Protein AF-A0A7S3K368-F1 (afdb_monomer_lite)

Sequence (301 aa):
MMDGERRLLRCVIVEQHHDVLPWLHLGMRRKVIATKGLSVVHFDAHPDLGALKNADVCFRPRELVQFLDESEYGISEWLLPLVYCGHVSRIVWVKPDFAKQIQNMTRIIRVGKCEERLAVDCDLDYFKDDGAYSAELEKAREFCLDVNTVVPTNLSTPYILDICLDYFACLNPFNGSDTCTIPLPIGGALLSQDSVDLTPLSTFLSKIKKENKQPQFITIARSATDGYTPNNLVDTIQTQVLTLLNDTFGKALCIHKDLGEDTRGPNDEDEIYFFSPSVNEQPRSTGSSLSLLRRKRKCES

Secondary structure (DSSP, 8-state):
------PPEEEEEESSGGGHHHHHHHHHHTTSS-SSSEEEEEE-SS---PPPS-GGGTT-HHHHHHHHHH-TTGGGSSHHHHHHTTSEEEEEEE--TT--SS-SEEEEEEEEEETTEEEES---HHHHHTT-B-S--EEEEEEEEEEESS--TTPPSSEEEEEEGGGGTS--TTSSSS---SPPPTT---S--SS---HHHHHHHHHHHHTT---SEEEEE--TTTTSS-TTTHHHHHHHHHHHHHHHHGGGEEEEEE-SSS-SS--HHHHHHHH-TT--SPPP-----------PPPP--

Foldseek 3Di:
DDPPLQAFAEEEEEAFQLLCLLVVVLCCVVVLAPQAAAEEAALAQAQLCAKFLALVCLVVSVSLSVSLVVDPSSSSHRPLSSQLSRRHAEYAYQHAPQRVLDDFDKDKKKWADDPRMIAICDPRPSRVVSVRHDPDGDSIGIHIYGYHNAGDPPDDDAYEYEYELLSFFVDDPVPDDDDDPDPQPQQDGDPDDPDTDCPRVLVVLVVCLVVVPDYSHYYYHQNPVSRSHPPVCSVVSVVVSVVSVCVRQNPSYDYHYQHPPDDSHDDPVNSCVSNDSDDPDDDDDDPDDDDDDDDDDDDDD

Radius of gyration: 20.47 Å; chains: 1; bounding box: 48×74×57 Å

Structure (mmCIF, N/CA/C/O backbone):
data_AF-A0A7S3K368-F1
#
_entry.id   AF-A0A7S3K368-F1
#
loop_
_atom_site.group_PDB
_atom_site.id
_atom_site.type_symbol
_atom_site.label_atom_id
_atom_site.label_alt_id
_atom_site.label_comp_id
_atom_site.label_asym_id
_atom_site.label_entity_id
_atom_site.label_seq_id
_atom_site.pdbx_PDB_ins_code
_atom_site.Cartn_x
_atom_site.Cartn_y
_atom_site.Cartn_z
_atom_site.occupancy
_atom_site.B_iso_or_equiv
_atom_site.auth_seq_id
_atom_site.auth_comp_id
_atom_site.auth_asym_id
_atom_site.auth_atom_id
_atom_site.pdbx_PDB_model_num
ATOM 1 N N . MET A 1 1 ? -22.836 -21.642 25.606 1.00 33.28 1 MET A N 1
ATOM 2 C CA . MET A 1 1 ? -22.440 -20.994 24.340 1.00 33.28 1 MET A CA 1
ATOM 3 C C . MET A 1 1 ? -21.088 -20.367 24.599 1.00 33.28 1 MET A C 1
ATOM 5 O O . MET A 1 1 ? -21.017 -19.522 25.478 1.00 33.28 1 MET A O 1
ATOM 9 N N . MET A 1 2 ? -20.021 -20.896 23.997 1.00 35.44 2 MET A N 1
ATOM 10 C CA . MET A 1 2 ? -18.683 -20.335 24.190 1.00 35.44 2 MET A CA 1
ATOM 11 C C . MET A 1 2 ? -18.637 -18.977 23.498 1.00 35.44 2 MET A C 1
ATOM 13 O O . MET A 1 2 ? -18.984 -18.881 22.322 1.00 35.44 2 MET A O 1
ATOM 17 N N . ASP A 1 3 ? -18.274 -17.954 24.260 1.00 38.88 3 ASP A N 1
ATOM 18 C CA . ASP A 1 3 ? -17.923 -16.636 23.754 1.00 38.88 3 ASP A CA 1
ATOM 19 C C . ASP A 1 3 ? -16.805 -16.836 22.720 1.00 38.88 3 ASP A C 1
ATOM 21 O O . ASP A 1 3 ? -15.741 -17.369 23.041 1.00 38.88 3 ASP A O 1
ATOM 25 N N . GLY A 1 4 ? -17.107 -16.583 21.446 1.00 42.34 4 GLY A N 1
ATOM 26 C CA . GLY A 1 4 ? -16.172 -16.820 20.355 1.00 42.34 4 GLY A CA 1
ATOM 27 C C . GLY A 1 4 ? -14.994 -15.874 20.518 1.00 42.34 4 GLY A C 1
ATOM 28 O O . GLY A 1 4 ? -15.171 -14.667 20.380 1.00 42.34 4 GLY A O 1
ATOM 29 N N . GLU A 1 5 ? -13.822 -16.424 20.835 1.00 50.03 5 GLU A N 1
ATOM 30 C CA . GLU A 1 5 ? -12.569 -15.691 21.018 1.00 50.03 5 GLU A CA 1
ATOM 31 C C . GLU A 1 5 ? -12.407 -14.657 19.893 1.00 50.03 5 GLU A C 1
ATOM 33 O O . GLU A 1 5 ? -12.229 -14.992 18.716 1.00 50.03 5 GLU A O 1
ATOM 38 N N . ARG A 1 6 ? -12.578 -13.376 20.233 1.00 57.97 6 ARG A N 1
ATOM 39 C CA . ARG A 1 6 ? -12.572 -12.293 19.252 1.00 57.97 6 ARG A CA 1
ATOM 40 C C . ARG A 1 6 ? -11.150 -12.191 18.707 1.00 57.97 6 ARG A C 1
ATOM 42 O O . ARG A 1 6 ? -10.241 -11.773 19.417 1.00 57.97 6 ARG A O 1
ATOM 49 N N . ARG A 1 7 ? -10.948 -12.621 17.460 1.00 71.69 7 ARG A N 1
ATOM 50 C CA . ARG A 1 7 ? -9.634 -12.622 16.805 1.00 71.69 7 ARG A CA 1
ATOM 51 C C . ARG A 1 7 ? -9.037 -11.214 16.836 1.00 71.69 7 ARG A C 1
ATOM 53 O O . ARG A 1 7 ? -9.648 -10.280 16.323 1.00 71.69 7 ARG A O 1
ATOM 60 N N . LEU A 1 8 ? -7.847 -11.087 17.423 1.00 85.38 8 LEU A N 1
ATOM 61 C CA . LEU A 1 8 ? -7.101 -9.829 17.467 1.00 85.38 8 LEU A CA 1
ATOM 62 C C . LEU A 1 8 ? -6.833 -9.319 16.043 1.00 85.38 8 LEU A C 1
ATOM 64 O O . LEU A 1 8 ? -6.338 -10.071 15.193 1.00 85.38 8 LEU A O 1
ATOM 68 N N . LEU A 1 9 ? -7.142 -8.046 15.805 1.00 91.00 9 LEU A N 1
ATOM 69 C CA . LEU A 1 9 ? -6.737 -7.289 14.630 1.00 91.00 9 LEU A CA 1
ATOM 70 C C . LEU A 1 9 ? -5.340 -6.727 14.874 1.00 91.00 9 LEU A C 1
ATOM 72 O O . LEU A 1 9 ? -5.089 -6.049 15.864 1.00 91.00 9 LEU A O 1
ATOM 76 N N . ARG A 1 10 ? -4.432 -7.026 13.958 1.00 93.75 10 ARG A N 1
ATOM 77 C CA . ARG A 1 10 ? -3.016 -6.693 14.072 1.00 93.75 10 ARG A CA 1
ATOM 78 C C . ARG A 1 10 ? -2.709 -5.423 13.304 1.00 93.75 10 ARG A C 1
ATOM 80 O O . ARG A 1 10 ? -3.133 -5.303 12.158 1.00 93.75 10 ARG A O 1
ATOM 87 N N . CYS A 1 11 ? -1.991 -4.517 13.950 1.00 95.44 11 CYS A N 1
ATOM 88 C CA . CYS A 1 11 ? -1.485 -3.279 13.385 1.00 95.44 11 CYS A CA 1
ATOM 89 C C . CYS A 1 11 ? 0.026 -3.244 13.587 1.00 95.44 11 CYS A C 1
ATOM 91 O O . CYS A 1 11 ? 0.483 -3.326 14.728 1.00 95.44 11 CYS A O 1
ATOM 93 N N . VAL A 1 12 ? 0.785 -3.119 12.505 1.00 95.69 12 VAL A N 1
ATOM 94 C CA . VAL A 1 12 ? 2.226 -2.866 12.580 1.00 95.69 12 VAL A CA 1
ATOM 95 C C . VAL A 1 12 ? 2.517 -1.445 12.127 1.00 95.69 12 VAL A C 1
ATOM 97 O O . VAL A 1 12 ? 1.929 -0.977 11.155 1.00 95.69 12 VAL A O 1
ATOM 100 N N . ILE A 1 13 ? 3.386 -0.766 12.861 1.00 96.62 13 ILE A N 1
ATOM 101 C CA . ILE A 1 13 ? 3.916 0.545 12.514 1.00 96.62 13 ILE A CA 1
ATOM 102 C C . ILE A 1 13 ? 5.378 0.344 12.151 1.00 96.62 13 ILE A C 1
ATOM 104 O O . ILE A 1 13 ? 6.130 -0.169 12.980 1.00 96.62 13 ILE A O 1
ATOM 108 N N . VAL A 1 14 ? 5.746 0.751 10.947 1.00 96.06 14 VAL A N 1
ATOM 109 C CA . VAL A 1 14 ? 7.107 0.688 10.423 1.00 96.06 14 VAL A CA 1
ATOM 110 C C . VAL A 1 14 ? 7.598 2.077 10.045 1.00 96.06 14 VAL A C 1
ATOM 112 O O . VAL A 1 14 ? 6.804 3.016 9.941 1.00 96.06 14 VAL A O 1
ATOM 115 N N . GLU A 1 15 ? 8.907 2.213 9.867 1.00 94.56 15 GLU A N 1
ATOM 116 C CA . GLU A 1 15 ? 9.488 3.471 9.416 1.00 94.56 15 GLU A CA 1
ATOM 117 C C . GLU A 1 15 ? 9.363 3.622 7.894 1.00 94.56 15 GLU A C 1
ATOM 119 O O . GLU A 1 15 ? 8.550 4.428 7.442 1.00 94.56 15 GLU A O 1
ATOM 124 N N . GLN A 1 16 ? 10.088 2.805 7.123 1.00 93.44 16 GLN A N 1
ATOM 125 C CA . GLN A 1 16 ? 10.044 2.813 5.658 1.00 93.44 16 GLN A CA 1
ATOM 126 C C . GLN A 1 16 ? 8.872 1.965 5.156 1.00 93.44 16 GLN A C 1
ATOM 128 O O . GLN A 1 16 ? 8.536 0.942 5.755 1.00 93.44 16 GLN A O 1
ATOM 133 N N . HIS A 1 17 ? 8.256 2.331 4.032 1.00 96.19 17 HIS A N 1
ATOM 134 C CA . HIS A 1 17 ? 7.037 1.642 3.593 1.00 96.19 17 HIS A CA 1
ATOM 135 C C . HIS A 1 17 ? 7.249 0.158 3.284 1.00 96.19 17 HIS A C 1
ATOM 137 O O . HIS A 1 17 ? 6.458 -0.687 3.701 1.00 96.19 17 HIS A O 1
ATOM 143 N N . HIS A 1 18 ? 8.357 -0.212 2.638 1.00 96.25 18 HIS A N 1
ATOM 144 C CA . HIS A 1 18 ? 8.614 -1.614 2.294 1.00 96.25 18 HIS A CA 1
ATOM 145 C C . HIS A 1 18 ? 8.870 -2.520 3.512 1.00 96.25 18 HIS A C 1
ATOM 147 O O . HIS A 1 18 ? 8.710 -3.741 3.396 1.00 96.25 18 HIS A O 1
ATOM 153 N N . ASP A 1 19 ? 9.170 -1.960 4.692 1.00 95.38 19 ASP A N 1
ATOM 154 C CA . ASP A 1 19 ? 9.363 -2.710 5.944 1.00 95.38 19 ASP A CA 1
ATOM 155 C C . ASP A 1 19 ? 8.072 -3.403 6.426 1.00 95.38 19 ASP A C 1
ATOM 157 O O . ASP A 1 19 ? 8.103 -4.257 7.316 1.00 95.38 19 ASP A O 1
ATOM 161 N N . VAL A 1 20 ? 6.917 -3.132 5.805 1.00 96.31 20 VAL A N 1
ATOM 162 C CA . VAL A 1 20 ? 5.686 -3.903 6.041 1.00 96.31 20 VAL A CA 1
ATOM 163 C C . VAL A 1 20 ? 5.778 -5.344 5.518 1.00 96.31 20 VAL A C 1
ATOM 165 O O . VAL A 1 20 ? 5.089 -6.236 6.027 1.00 96.31 20 VAL A O 1
ATOM 168 N N . LEU A 1 21 ? 6.617 -5.617 4.509 1.00 96.62 21 LEU A N 1
ATOM 169 C CA . LEU A 1 21 ? 6.681 -6.915 3.822 1.00 96.62 21 LEU A CA 1
ATOM 170 C C . LEU A 1 21 ? 7.004 -8.100 4.754 1.00 96.62 21 LEU A C 1
ATOM 172 O O . LEU A 1 21 ? 6.275 -9.100 4.695 1.00 96.62 21 LEU A O 1
ATOM 176 N N . PRO A 1 22 ? 8.028 -8.042 5.637 1.00 95.06 22 PRO A N 1
ATOM 177 C CA . PRO A 1 22 ? 8.279 -9.090 6.626 1.00 95.06 22 PRO A CA 1
ATOM 178 C C . PRO A 1 22 ? 7.041 -9.453 7.454 1.00 95.06 22 PRO A C 1
ATOM 180 O O . PRO A 1 22 ? 6.749 -10.641 7.645 1.00 95.06 22 PRO A O 1
ATOM 183 N N . TRP A 1 23 ? 6.278 -8.446 7.883 1.00 95.38 23 TRP A N 1
ATOM 184 C CA . TRP A 1 23 ? 5.077 -8.592 8.704 1.00 95.38 23 TRP A CA 1
ATOM 185 C C . TRP A 1 23 ? 3.901 -9.176 7.930 1.00 95.38 23 TRP A C 1
ATOM 187 O O . TRP A 1 23 ? 3.223 -10.080 8.428 1.00 95.38 23 TRP A O 1
ATOM 197 N N . LEU A 1 24 ? 3.694 -8.739 6.686 1.00 96.31 24 LEU A N 1
ATOM 198 C CA . LEU A 1 24 ? 2.686 -9.316 5.798 1.00 96.31 24 LEU A CA 1
ATOM 199 C C . LEU A 1 24 ? 2.991 -10.788 5.502 1.00 96.31 24 LEU A C 1
ATOM 201 O O . LEU A 1 24 ? 2.120 -11.652 5.652 1.00 96.31 24 LEU A O 1
ATOM 205 N N . HIS A 1 25 ? 4.239 -11.110 5.156 1.00 95.50 25 HIS A N 1
ATOM 206 C CA . HIS A 1 25 ? 4.660 -12.487 4.915 1.00 95.50 25 HIS A CA 1
ATOM 207 C C . HIS A 1 25 ? 4.553 -13.354 6.170 1.00 95.50 25 HIS A C 1
ATOM 209 O O . HIS A 1 25 ? 4.122 -14.506 6.081 1.00 95.50 25 HIS A O 1
ATOM 215 N N . LEU A 1 26 ? 4.900 -12.828 7.346 1.00 93.19 26 LEU A N 1
ATOM 216 C CA . LEU A 1 26 ? 4.681 -13.522 8.611 1.00 93.19 26 LEU A CA 1
ATOM 217 C C . LEU A 1 26 ? 3.187 -13.762 8.862 1.00 93.19 26 LEU A C 1
ATOM 219 O O . LEU A 1 26 ? 2.784 -14.882 9.189 1.00 93.19 26 LEU A O 1
ATOM 223 N N . GLY A 1 27 ? 2.351 -12.750 8.633 1.00 93.31 27 GLY A N 1
ATOM 224 C CA . GLY A 1 27 ? 0.907 -12.862 8.770 1.00 93.31 27 GLY A CA 1
ATOM 225 C C . GLY A 1 27 ? 0.311 -13.947 7.866 1.00 93.31 27 GLY A C 1
ATOM 226 O O . GLY A 1 27 ? -0.524 -14.748 8.303 1.00 93.31 27 GLY A O 1
ATOM 227 N N . MET A 1 28 ? 0.803 -14.047 6.632 1.00 94.56 28 MET A N 1
ATOM 228 C CA . MET A 1 28 ? 0.474 -15.126 5.699 1.00 94.56 28 MET A CA 1
ATOM 229 C C . MET A 1 28 ? 0.938 -16.499 6.216 1.00 94.56 28 MET A C 1
ATOM 231 O O . MET A 1 28 ? 0.141 -17.441 6.239 1.00 94.56 28 MET A O 1
ATOM 235 N N . ARG A 1 29 ? 2.188 -16.629 6.697 1.00 93.00 29 ARG A N 1
ATOM 236 C CA . ARG A 1 29 ? 2.721 -17.886 7.275 1.00 93.00 29 ARG A CA 1
ATOM 237 C C . ARG A 1 29 ? 1.900 -18.365 8.475 1.00 93.00 29 ARG A C 1
ATOM 239 O O . ARG A 1 29 ? 1.637 -19.561 8.604 1.00 93.00 29 ARG A O 1
ATOM 246 N N . ARG A 1 30 ? 1.455 -17.438 9.329 1.00 90.44 30 ARG A N 1
ATOM 247 C CA . ARG A 1 30 ? 0.625 -17.708 10.518 1.00 90.44 30 ARG A CA 1
ATOM 248 C C . ARG A 1 30 ? -0.868 -17.849 10.201 1.00 90.44 30 ARG A C 1
ATOM 250 O O . ARG A 1 30 ? -1.656 -18.075 11.114 1.00 90.44 30 ARG A O 1
ATOM 257 N N . LYS A 1 31 ? -1.267 -17.746 8.924 1.00 90.31 31 LYS A N 1
ATOM 258 C CA . LYS A 1 31 ? -2.666 -17.809 8.457 1.00 90.31 31 LYS A CA 1
ATOM 259 C C . LYS A 1 31 ? -3.571 -16.751 9.104 1.00 90.31 31 LYS A C 1
ATOM 261 O O . LYS A 1 31 ? -4.793 -16.924 9.184 1.00 90.31 31 LYS A O 1
ATOM 266 N N . VAL A 1 32 ? -2.983 -15.640 9.558 1.00 90.44 32 VAL A N 1
ATOM 267 C CA . VAL A 1 32 ? -3.756 -14.490 10.036 1.00 90.44 32 VAL A CA 1
ATOM 268 C C . VAL A 1 32 ? -4.198 -13.572 8.891 1.00 90.44 32 VAL A C 1
ATOM 270 O O . VAL A 1 32 ? -5.222 -12.905 9.013 1.00 90.44 32 VAL A O 1
ATOM 273 N N . ILE A 1 33 ? -3.464 -13.607 7.778 1.00 93.75 33 ILE A N 1
ATOM 274 C CA . ILE A 1 33 ? -3.762 -12.943 6.510 1.00 93.75 33 ILE A CA 1
ATOM 275 C C . ILE A 1 33 ? -3.993 -14.041 5.464 1.00 93.75 33 ILE A C 1
ATOM 277 O O . ILE A 1 33 ? -3.315 -15.073 5.482 1.00 93.75 33 ILE A O 1
ATOM 281 N N . ALA A 1 34 ? -4.960 -13.852 4.568 1.00 95.25 34 ALA A N 1
ATOM 282 C CA . ALA A 1 34 ? -5.144 -14.734 3.421 1.00 95.25 34 ALA A CA 1
ATOM 283 C C . ALA A 1 34 ? -3.890 -14.743 2.531 1.00 95.25 34 ALA A C 1
ATOM 285 O O . ALA A 1 34 ? -3.211 -13.739 2.374 1.00 95.25 34 ALA A O 1
ATOM 286 N N . THR A 1 35 ? -3.571 -15.882 1.923 1.00 95.94 35 THR A N 1
ATOM 287 C CA . THR A 1 35 ? -2.372 -16.015 1.077 1.00 95.94 35 THR A CA 1
ATOM 288 C C . THR A 1 35 ? -2.632 -15.711 -0.397 1.00 95.94 35 THR A C 1
ATOM 290 O O . THR A 1 35 ? -1.687 -15.705 -1.180 1.00 95.94 35 THR A O 1
ATOM 293 N N . LYS A 1 36 ? -3.894 -15.516 -0.796 1.00 96.50 36 LYS A N 1
ATOM 294 C CA . LYS A 1 36 ? -4.339 -15.224 -2.167 1.00 96.50 36 LYS A CA 1
ATOM 295 C C . LYS A 1 36 ? -5.635 -14.423 -2.135 1.00 96.50 36 LYS A C 1
ATOM 297 O O . LYS A 1 36 ? -6.404 -14.546 -1.180 1.00 96.50 36 LYS A O 1
ATOM 302 N N . GLY A 1 37 ? -5.902 -13.687 -3.212 1.00 95.81 37 GLY A N 1
ATOM 303 C CA . GLY A 1 37 ? -7.151 -12.942 -3.385 1.00 95.81 37 GLY A CA 1
ATOM 304 C C . GLY A 1 37 ? -7.293 -11.759 -2.427 1.00 95.81 37 GLY A C 1
ATOM 305 O O . GLY A 1 37 ? -8.413 -11.339 -2.144 1.00 95.81 37 GLY A O 1
ATOM 306 N N . LEU A 1 38 ? -6.179 -11.261 -1.880 1.00 97.00 38 LEU A N 1
ATOM 307 C CA . LEU A 1 38 ? -6.186 -10.082 -1.026 1.00 97.00 38 LEU A CA 1
ATOM 308 C C . LEU A 1 38 ? -6.484 -8.835 -1.851 1.00 97.00 38 LEU A C 1
ATOM 310 O O . LEU A 1 38 ? -5.952 -8.656 -2.951 1.00 97.00 38 LEU A O 1
ATOM 314 N N . SER A 1 39 ? -7.278 -7.945 -1.266 1.00 97.62 39 SER A N 1
ATOM 315 C CA . SER A 1 39 ? -7.262 -6.534 -1.644 1.00 97.62 39 SER A CA 1
ATOM 316 C C . SER A 1 39 ? -6.335 -5.750 -0.709 1.00 97.62 39 SER A C 1
ATOM 318 O O . SER A 1 39 ? -6.245 -6.073 0.476 1.00 97.62 39 SER A O 1
ATOM 320 N N . VAL A 1 40 ? -5.678 -4.709 -1.206 1.00 98.44 40 VAL A N 1
ATOM 321 C CA . VAL A 1 40 ? -4.987 -3.712 -0.373 1.00 98.44 40 VAL A CA 1
ATOM 322 C C . VAL A 1 40 ? -5.735 -2.393 -0.515 1.00 98.44 40 VAL A C 1
ATOM 324 O O . VAL A 1 40 ? -5.945 -1.938 -1.634 1.00 98.44 40 V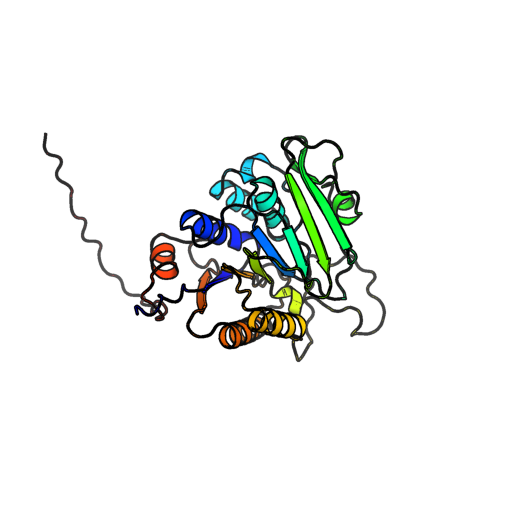AL A O 1
ATOM 327 N N . VAL A 1 41 ? -6.187 -1.814 0.596 1.00 98.44 41 VAL A N 1
ATOM 328 C CA . VAL A 1 41 ? -6.690 -0.435 0.640 1.00 98.44 41 VAL A CA 1
ATOM 329 C C . VAL A 1 41 ? -5.549 0.425 1.150 1.00 98.44 41 VAL A C 1
ATOM 331 O O . VAL A 1 41 ? -5.222 0.328 2.326 1.00 98.44 41 VAL A O 1
ATOM 334 N N . HIS A 1 42 ? -4.951 1.202 0.260 1.00 98.56 42 HIS A N 1
ATOM 335 C CA . HIS A 1 42 ? -3.695 1.917 0.460 1.00 98.56 42 HIS A CA 1
ATOM 336 C C . HIS A 1 42 ? -3.980 3.420 0.505 1.00 98.56 42 HIS A C 1
ATOM 338 O O . HIS A 1 42 ? -4.336 4.011 -0.514 1.00 98.56 42 HIS A O 1
ATOM 344 N N . PHE A 1 43 ? -3.932 4.005 1.702 1.00 98.25 43 PHE A N 1
ATOM 345 C CA . PHE A 1 43 ? -4.012 5.450 1.918 1.00 98.25 43 PHE A CA 1
ATOM 346 C C . PHE A 1 43 ? -2.604 6.025 1.866 1.00 98.25 43 PHE A C 1
ATOM 348 O O . PHE A 1 43 ? -1.850 5.843 2.817 1.00 98.25 43 PHE A O 1
ATOM 355 N N . ASP A 1 44 ? -2.279 6.701 0.770 1.00 97.56 44 ASP A N 1
ATOM 356 C CA . ASP A 1 44 ? -0.927 7.192 0.501 1.00 97.56 44 ASP A CA 1
ATOM 357 C C . ASP A 1 44 ? -0.955 8.378 -0.480 1.00 97.56 44 ASP A C 1
ATOM 359 O O . ASP A 1 44 ? -1.844 8.464 -1.343 1.00 97.56 44 ASP A O 1
ATOM 363 N N . ALA A 1 45 ? -0.020 9.320 -0.344 1.00 94.00 45 ALA A N 1
ATOM 364 C CA . ALA A 1 45 ? 0.183 10.391 -1.322 1.00 94.00 45 ALA A CA 1
ATOM 365 C C . ALA A 1 45 ? 0.759 9.884 -2.664 1.00 94.00 45 ALA A C 1
ATOM 367 O O . ALA A 1 45 ? 0.616 10.547 -3.703 1.00 94.00 45 ALA A O 1
ATOM 368 N N . HIS A 1 46 ? 1.347 8.693 -2.658 1.00 94.94 46 HIS A N 1
ATOM 369 C CA . HIS A 1 46 ? 2.025 8.009 -3.745 1.00 94.94 46 HIS A CA 1
ATOM 370 C C . HIS A 1 46 ? 1.349 6.664 -4.054 1.00 94.94 46 HIS A C 1
ATOM 372 O O . HIS A 1 46 ? 0.633 6.115 -3.230 1.00 94.94 46 HIS A O 1
ATOM 378 N N . PRO A 1 47 ? 1.478 6.151 -5.286 1.00 95.94 47 PRO A N 1
ATOM 379 C CA . PRO A 1 47 ? 0.849 4.886 -5.667 1.00 95.94 47 PRO A CA 1
ATOM 380 C C . PRO A 1 47 ? 1.590 3.627 -5.192 1.00 95.94 47 PRO A C 1
ATOM 382 O O . PRO A 1 47 ? 0.977 2.562 -5.192 1.00 95.94 47 PRO A O 1
ATOM 385 N N . ASP A 1 48 ? 2.896 3.717 -4.915 1.00 97.38 48 ASP A N 1
ATOM 386 C CA . ASP A 1 48 ? 3.791 2.582 -4.628 1.00 97.38 48 ASP A CA 1
ATOM 387 C C . ASP A 1 48 ? 3.734 1.429 -5.641 1.00 97.38 48 ASP A C 1
ATOM 389 O O . ASP A 1 48 ? 3.793 0.243 -5.308 1.00 97.38 48 ASP A O 1
ATOM 393 N N . LEU A 1 49 ? 3.615 1.781 -6.925 1.00 97.62 49 LEU A N 1
ATOM 394 C CA . LEU A 1 49 ? 3.563 0.833 -8.042 1.00 97.62 49 LEU A CA 1
ATOM 395 C C . LEU A 1 49 ? 4.844 0.850 -8.893 1.00 97.62 49 LEU A C 1
ATOM 397 O O . LEU A 1 49 ? 4.781 0.550 -10.088 1.00 97.62 49 LEU A O 1
ATOM 401 N N . GLY A 1 50 ? 5.986 1.190 -8.292 1.00 96.06 50 GLY A N 1
ATOM 402 C CA . GLY A 1 50 ? 7.304 1.123 -8.921 1.00 96.06 50 GLY A CA 1
ATOM 403 C C . GLY A 1 50 ? 7.687 -0.314 -9.280 1.00 96.06 50 GLY A C 1
ATOM 404 O O . GLY A 1 50 ? 7.346 -1.274 -8.577 1.00 96.06 50 GLY A O 1
ATOM 405 N N . ALA A 1 51 ? 8.370 -0.489 -10.410 1.00 94.25 51 ALA A N 1
ATOM 406 C CA . ALA A 1 51 ? 8.716 -1.813 -10.917 1.00 94.25 51 ALA A CA 1
ATOM 407 C C . ALA A 1 51 ? 10.126 -2.251 -10.500 1.00 94.25 51 ALA A C 1
ATOM 409 O O . ALA A 1 51 ? 11.119 -1.663 -10.919 1.00 94.25 51 ALA A O 1
ATOM 410 N N . LEU A 1 52 ? 10.228 -3.373 -9.774 1.00 95.38 52 LEU A N 1
ATOM 411 C CA . LEU A 1 52 ? 11.530 -3.926 -9.389 1.00 95.38 52 LEU A CA 1
ATOM 412 C C . LEU A 1 52 ? 12.404 -4.238 -10.593 1.00 95.38 52 LEU A C 1
ATOM 414 O O . LEU A 1 52 ? 11.992 -4.941 -11.515 1.00 95.38 52 LEU A O 1
ATOM 418 N N . LYS A 1 53 ? 13.683 -3.888 -10.483 1.00 95.25 53 LYS A N 1
ATOM 419 C CA . LYS A 1 53 ? 14.700 -4.230 -11.486 1.00 95.25 53 LYS A CA 1
ATOM 420 C C . LYS A 1 53 ? 15.048 -5.724 -11.529 1.00 95.25 53 LYS A C 1
ATOM 422 O O . LYS A 1 53 ? 15.659 -6.165 -12.494 1.00 95.25 53 LYS A O 1
ATOM 427 N N . ASN A 1 54 ? 14.638 -6.508 -10.527 1.00 96.38 54 ASN A N 1
ATOM 428 C CA . ASN A 1 54 ? 14.805 -7.961 -10.500 1.00 96.38 54 ASN A CA 1
ATOM 429 C C . ASN A 1 54 ? 13.503 -8.665 -10.074 1.00 96.38 54 ASN A C 1
ATOM 431 O O . ASN A 1 54 ? 13.135 -8.676 -8.904 1.00 96.38 54 ASN A O 1
ATOM 435 N N . ALA A 1 55 ? 12.802 -9.298 -11.012 1.00 97.38 55 ALA A N 1
ATOM 436 C CA . ALA A 1 55 ? 11.551 -10.007 -10.739 1.00 97.38 55 ALA A CA 1
ATOM 437 C C . ALA A 1 55 ? 11.746 -11.327 -9.966 1.00 97.38 55 ALA A C 1
ATOM 439 O O . ALA A 1 55 ? 10.819 -11.820 -9.319 1.00 97.38 55 ALA A O 1
ATOM 440 N N . ASP A 1 56 ? 12.935 -11.936 -10.023 1.00 96.06 56 ASP A N 1
ATOM 441 C CA . ASP A 1 56 ? 13.178 -13.251 -9.418 1.00 96.06 56 ASP A CA 1
ATOM 442 C C . ASP A 1 56 ? 13.350 -13.174 -7.891 1.00 96.06 56 ASP A C 1
ATOM 444 O O . ASP A 1 56 ? 13.218 -14.190 -7.196 1.00 96.06 56 ASP A O 1
ATOM 448 N N . VAL A 1 57 ? 13.621 -11.985 -7.332 1.00 97.19 57 VAL A N 1
ATOM 449 C CA . VAL A 1 57 ? 13.664 -11.800 -5.871 1.00 97.19 57 VAL A CA 1
ATOM 450 C C . VAL A 1 57 ? 12.274 -11.813 -5.233 1.00 97.19 57 VAL A C 1
ATOM 452 O O . VAL A 1 57 ? 12.165 -12.188 -4.069 1.00 97.19 57 VAL A O 1
ATOM 455 N N . CYS A 1 58 ? 11.194 -11.536 -5.980 1.00 97.44 58 CYS A N 1
ATOM 456 C CA . CYS A 1 58 ? 9.829 -11.479 -5.435 1.00 97.44 58 CYS A CA 1
ATOM 457 C C . CYS A 1 58 ? 9.412 -12.772 -4.709 1.00 97.44 58 CYS A C 1
ATOM 459 O O . CYS A 1 58 ? 8.714 -12.730 -3.698 1.00 97.44 58 CYS A O 1
ATOM 461 N N . PHE A 1 59 ? 9.878 -13.933 -5.182 1.00 96.06 59 PHE A N 1
ATOM 462 C CA . PHE A 1 59 ? 9.556 -15.243 -4.596 1.00 96.06 59 PHE A CA 1
ATOM 463 C C . PHE A 1 59 ? 10.465 -15.643 -3.423 1.00 96.06 59 PHE A C 1
ATOM 465 O O . PHE A 1 59 ? 10.357 -16.759 -2.906 1.00 96.06 59 PHE A O 1
ATOM 472 N N . ARG A 1 60 ? 11.377 -14.760 -3.002 1.00 96.25 60 ARG A N 1
ATOM 473 C CA . ARG A 1 60 ? 12.378 -15.002 -1.958 1.00 96.25 60 ARG A CA 1
ATOM 474 C C . ARG A 1 60 ? 12.278 -13.885 -0.913 1.00 96.25 60 ARG A C 1
ATOM 476 O O . ARG A 1 60 ? 13.084 -12.966 -0.941 1.00 96.25 60 ARG A O 1
ATOM 483 N N . PRO A 1 61 ? 11.323 -13.963 0.040 1.00 93.00 61 PRO A N 1
ATOM 484 C CA . PRO A 1 61 ? 10.951 -12.843 0.914 1.00 93.00 61 PRO A CA 1
ATOM 485 C C . PRO A 1 61 ? 12.104 -12.105 1.602 1.00 93.00 61 PRO A C 1
ATOM 487 O O . PRO A 1 61 ? 12.080 -10.886 1.680 1.00 93.00 61 PRO A O 1
ATOM 490 N N . ARG A 1 62 ? 13.125 -12.824 2.088 1.00 90.94 62 ARG A N 1
ATOM 491 C CA . ARG A 1 62 ? 14.298 -12.193 2.720 1.00 90.94 62 ARG A CA 1
ATOM 492 C C . ARG A 1 62 ? 15.163 -11.427 1.720 1.00 90.94 62 ARG A C 1
ATOM 494 O O . ARG A 1 62 ? 15.626 -10.341 2.029 1.00 90.94 62 ARG A O 1
ATOM 501 N N . GLU A 1 63 ? 15.361 -11.994 0.535 1.00 95.25 63 GLU A N 1
ATOM 502 C CA . GLU A 1 63 ? 16.139 -11.353 -0.525 1.00 95.25 63 GLU A CA 1
ATOM 503 C C . GLU A 1 63 ? 15.381 -10.184 -1.152 1.00 95.25 63 GLU A C 1
ATOM 505 O O . GLU A 1 63 ? 16.003 -9.200 -1.519 1.00 95.25 63 GLU A O 1
ATOM 510 N N . LEU A 1 64 ? 14.048 -10.262 -1.233 1.00 96.62 64 LEU A N 1
ATOM 511 C CA . LEU A 1 64 ? 13.206 -9.146 -1.659 1.00 96.62 64 LEU A CA 1
ATOM 512 C C . LEU A 1 64 ? 13.398 -7.931 -0.747 1.00 96.62 64 LEU A C 1
ATOM 514 O O . LEU A 1 64 ? 13.631 -6.838 -1.241 1.00 96.62 64 LEU A O 1
ATOM 518 N N . VAL A 1 65 ? 13.321 -8.125 0.571 1.00 94.25 65 VAL A N 1
ATOM 519 C CA . VAL A 1 65 ? 13.488 -7.029 1.539 1.00 94.25 65 VAL A CA 1
ATOM 520 C C . VAL A 1 65 ? 14.891 -6.438 1.444 1.00 94.25 65 VAL A C 1
ATOM 522 O O . VAL A 1 65 ? 15.021 -5.228 1.324 1.00 94.25 65 VAL A O 1
ATOM 525 N N . GLN A 1 66 ? 15.927 -7.282 1.388 1.00 94.06 66 GLN A N 1
ATOM 526 C CA . GLN A 1 66 ? 17.298 -6.807 1.189 1.00 94.06 66 GLN A CA 1
ATOM 527 C C . GLN A 1 66 ? 17.453 -6.017 -0.122 1.00 94.06 66 GLN A C 1
ATOM 529 O O . GLN A 1 66 ? 18.104 -4.980 -0.145 1.00 94.06 66 GLN A O 1
ATOM 534 N N . PHE A 1 67 ? 16.845 -6.492 -1.209 1.00 95.62 67 PHE A N 1
ATOM 535 C CA . PHE A 1 67 ? 16.888 -5.807 -2.497 1.00 95.62 67 PHE A CA 1
ATOM 536 C C . PHE A 1 67 ? 16.233 -4.421 -2.428 1.00 95.62 67 PHE A C 1
ATOM 538 O O . PHE A 1 67 ? 16.763 -3.468 -2.989 1.00 95.62 67 PHE A O 1
ATOM 545 N N . LEU A 1 68 ? 15.100 -4.302 -1.730 1.00 95.56 68 LEU A N 1
ATOM 546 C CA . LEU A 1 68 ? 14.399 -3.030 -1.544 1.00 95.56 68 LEU A CA 1
ATOM 547 C C . LEU A 1 6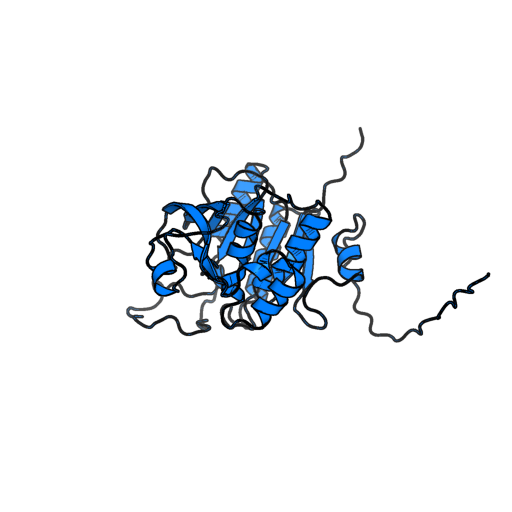8 ? 15.176 -2.086 -0.616 1.00 95.56 68 LEU A C 1
ATOM 549 O O . LEU A 1 68 ? 15.245 -0.898 -0.901 1.00 95.56 68 LEU A O 1
ATOM 553 N N . ASP A 1 69 ? 15.835 -2.607 0.423 1.00 92.75 69 ASP A N 1
ATOM 554 C CA . ASP A 1 69 ? 16.721 -1.822 1.295 1.00 92.75 69 ASP A CA 1
ATOM 555 C C . ASP A 1 69 ? 17.897 -1.185 0.538 1.00 92.75 69 ASP A C 1
ATOM 557 O O . ASP A 1 69 ? 18.378 -0.118 0.918 1.00 92.75 69 ASP A O 1
ATOM 561 N N . GLU A 1 70 ? 18.393 -1.862 -0.497 1.00 92.94 70 GLU A N 1
ATOM 562 C CA . GLU A 1 70 ? 19.493 -1.400 -1.350 1.00 92.94 70 GLU A CA 1
ATOM 563 C C . GLU A 1 70 ? 19.001 -0.520 -2.520 1.00 92.94 70 GLU A C 1
ATOM 565 O O . GLU A 1 70 ? 19.811 0.124 -3.193 1.00 92.94 70 GLU A O 1
ATOM 570 N N . SER A 1 71 ? 17.688 -0.480 -2.771 1.00 90.75 71 SER A N 1
ATOM 571 C CA . SER A 1 71 ? 17.071 0.294 -3.849 1.00 90.75 71 SER A CA 1
ATOM 572 C C . SER A 1 71 ? 16.801 1.734 -3.416 1.00 90.75 71 SER A C 1
ATOM 574 O O . SER A 1 71 ? 16.174 1.984 -2.390 1.00 90.75 71 SER A O 1
ATOM 576 N N . GLU A 1 72 ? 17.186 2.699 -4.255 1.00 86.44 72 GLU A N 1
ATOM 577 C CA . GLU A 1 72 ? 16.818 4.115 -4.082 1.00 86.44 72 GLU A CA 1
ATOM 578 C C . GLU A 1 72 ? 15.292 4.328 -4.093 1.00 86.44 72 GLU A C 1
ATOM 580 O O . GLU A 1 72 ? 14.790 5.283 -3.506 1.00 86.44 72 GLU A O 1
ATOM 585 N N . TYR A 1 73 ? 14.551 3.410 -4.721 1.00 88.94 73 TYR A N 1
ATOM 586 C CA . TYR A 1 73 ? 13.097 3.458 -4.864 1.00 88.94 73 TYR A CA 1
ATOM 587 C C . TYR A 1 73 ? 12.391 2.355 -4.064 1.00 88.94 73 TYR A C 1
ATOM 589 O O . TYR A 1 73 ? 11.212 2.100 -4.286 1.00 88.94 73 TYR A O 1
ATOM 597 N N . GLY A 1 74 ? 13.076 1.695 -3.120 1.00 91.19 74 GLY A N 1
ATOM 598 C CA . GLY A 1 74 ? 12.539 0.523 -2.415 1.00 91.19 74 GLY A CA 1
ATOM 599 C C . GLY A 1 74 ? 11.167 0.755 -1.773 1.00 91.19 74 GLY A C 1
ATOM 600 O O . GLY A 1 74 ? 10.285 -0.101 -1.867 1.00 91.19 74 GLY A O 1
ATOM 601 N N . ILE A 1 75 ? 10.953 1.951 -1.216 1.00 92.56 75 ILE A N 1
ATOM 602 C CA . ILE A 1 75 ? 9.685 2.357 -0.596 1.00 92.56 75 ILE A CA 1
ATOM 603 C C . ILE A 1 75 ? 8.513 2.445 -1.579 1.00 92.56 75 ILE A C 1
ATOM 605 O O . ILE A 1 75 ? 7.384 2.322 -1.140 1.00 92.56 75 ILE A O 1
ATOM 609 N N . SER A 1 76 ? 8.751 2.596 -2.886 1.00 95.12 76 SER A N 1
ATOM 610 C CA . SER A 1 76 ? 7.696 2.649 -3.908 1.00 95.12 76 SER A CA 1
ATOM 611 C C . SER A 1 76 ? 7.590 1.363 -4.733 1.00 95.12 76 SER A C 1
ATOM 613 O O . SER A 1 76 ? 6.711 1.245 -5.584 1.00 95.12 76 SER A O 1
ATOM 615 N N . GLU A 1 77 ? 8.463 0.382 -4.496 1.00 96.75 77 GLU A N 1
ATOM 616 C CA . GLU A 1 77 ? 8.585 -0.843 -5.295 1.00 96.75 77 GLU A CA 1
ATOM 617 C C . GLU A 1 77 ? 7.912 -2.070 -4.634 1.00 96.75 77 GLU A C 1
ATOM 619 O O . GLU A 1 77 ? 7.920 -3.167 -5.184 1.00 96.75 77 GLU A O 1
ATOM 624 N N . TRP A 1 78 ? 7.302 -1.948 -3.452 1.00 97.38 78 TRP A N 1
ATOM 625 C CA . TRP A 1 78 ? 6.935 -3.110 -2.625 1.00 97.38 78 TRP A CA 1
ATOM 626 C C . TRP A 1 78 ? 5.573 -3.771 -2.942 1.00 97.38 78 TRP A C 1
ATOM 628 O O . TRP A 1 78 ? 5.409 -4.970 -2.675 1.00 97.38 78 TRP A O 1
ATOM 638 N N . LEU A 1 79 ? 4.598 -3.059 -3.534 1.00 98.25 79 LEU A N 1
ATOM 639 C CA . LEU A 1 79 ? 3.257 -3.615 -3.810 1.00 98.25 79 LEU A CA 1
ATOM 640 C C . LEU A 1 79 ? 3.237 -4.592 -4.993 1.00 98.25 79 LEU A C 1
ATOM 642 O O . LEU A 1 79 ? 2.626 -5.664 -4.905 1.00 98.25 79 LEU A O 1
ATOM 646 N N . LEU A 1 80 ? 3.892 -4.250 -6.108 1.00 98.38 80 LEU A N 1
ATOM 647 C CA . LEU A 1 80 ? 3.906 -5.094 -7.311 1.00 98.38 80 LEU A CA 1
ATOM 648 C C . LEU A 1 80 ? 4.471 -6.511 -7.065 1.00 98.38 80 LEU A C 1
ATOM 650 O O . LEU A 1 80 ? 3.874 -7.464 -7.580 1.00 98.38 80 LEU A O 1
ATOM 654 N N . PRO A 1 81 ? 5.519 -6.723 -6.240 1.00 98.44 81 PRO A N 1
ATOM 655 C CA . PRO A 1 81 ? 5.927 -8.049 -5.776 1.00 98.44 81 PRO A CA 1
ATOM 656 C C . PRO A 1 81 ? 4.795 -8.898 -5.200 1.00 98.44 81 PRO A C 1
ATOM 658 O O . PRO A 1 81 ? 4.688 -10.082 -5.525 1.00 98.44 81 PRO A O 1
ATOM 661 N N . LEU A 1 82 ? 3.923 -8.320 -4.365 1.00 98.44 82 LEU A N 1
ATOM 662 C CA . LEU A 1 82 ? 2.815 -9.053 -3.746 1.00 98.44 82 LEU A CA 1
ATOM 663 C C . LEU A 1 82 ? 1.783 -9.505 -4.787 1.00 98.44 82 LEU A C 1
ATOM 665 O O . LEU A 1 82 ? 1.207 -10.593 -4.658 1.00 98.44 82 LEU A O 1
ATOM 669 N N . VAL A 1 83 ? 1.570 -8.700 -5.829 1.00 98.50 83 VAL A N 1
ATOM 670 C CA . VAL A 1 83 ? 0.714 -9.059 -6.965 1.00 98.50 83 VAL A CA 1
ATOM 671 C C . VAL A 1 83 ? 1.366 -10.151 -7.812 1.00 98.50 83 VAL A C 1
ATOM 673 O O . VAL A 1 83 ? 0.733 -11.168 -8.104 1.00 98.50 83 VAL A O 1
ATOM 676 N N . TYR A 1 84 ? 2.642 -9.993 -8.166 1.00 98.62 84 TYR A N 1
ATOM 677 C CA . TYR A 1 84 ? 3.365 -10.954 -9.001 1.00 98.62 84 TYR A CA 1
ATOM 678 C C . TYR A 1 84 ? 3.484 -12.336 -8.332 1.00 98.62 84 TYR A C 1
ATOM 680 O O . TYR A 1 84 ? 3.290 -13.373 -8.977 1.00 98.62 84 TYR A O 1
ATOM 688 N N . CYS A 1 85 ? 3.662 -12.367 -7.007 1.00 97.88 85 CYS A N 1
ATOM 689 C CA . CYS A 1 85 ? 3.604 -13.586 -6.194 1.00 97.88 85 CYS A CA 1
ATOM 690 C C . CYS A 1 85 ? 2.194 -14.204 -6.087 1.00 97.88 85 CYS A C 1
ATOM 692 O O . CYS A 1 85 ? 2.042 -15.334 -5.616 1.00 97.88 85 CYS A O 1
ATOM 694 N N . GLY A 1 86 ? 1.156 -13.505 -6.555 1.00 97.81 86 GLY A N 1
ATOM 695 C CA . GLY A 1 86 ? -0.232 -13.965 -6.572 1.00 97.81 86 GLY A CA 1
ATOM 696 C C . GLY A 1 86 ? -0.956 -13.836 -5.229 1.00 97.81 86 GLY A C 1
ATOM 697 O O . GLY A 1 86 ? -1.972 -14.508 -5.024 1.00 97.81 86 GLY A O 1
ATOM 698 N N . HIS A 1 87 ? -0.441 -13.017 -4.308 1.00 97.94 87 HIS A N 1
ATOM 699 C CA . HIS A 1 87 ? -1.076 -12.757 -3.015 1.00 97.94 87 HIS A CA 1
ATOM 700 C C . HIS A 1 87 ? -2.198 -11.724 -3.145 1.00 97.94 87 HIS A C 1
ATOM 702 O O . HIS A 1 87 ? -3.309 -11.950 -2.652 1.00 97.94 87 HIS A O 1
ATOM 708 N N . VAL A 1 88 ? -1.914 -10.624 -3.846 1.00 98.31 88 VAL A N 1
ATOM 709 C CA . VAL A 1 88 ? -2.819 -9.485 -4.043 1.00 98.31 88 VAL A CA 1
ATOM 710 C C . VAL A 1 88 ? -3.449 -9.553 -5.431 1.00 98.31 88 VAL A C 1
ATOM 712 O O . VAL A 1 88 ? -2.755 -9.739 -6.424 1.00 98.31 88 VAL A O 1
ATOM 715 N N . SER A 1 89 ? -4.772 -9.407 -5.499 1.00 97.50 89 SER A N 1
ATOM 716 C CA . SER A 1 89 ? -5.540 -9.368 -6.755 1.00 97.50 89 SER A CA 1
ATOM 717 C C . SER A 1 89 ? -6.222 -8.023 -6.997 1.00 97.50 89 SER A C 1
ATOM 719 O O . SER A 1 89 ? -6.821 -7.815 -8.052 1.00 97.50 89 SER A O 1
ATOM 721 N N . ARG A 1 90 ? -6.183 -7.117 -6.016 1.00 97.94 90 ARG A N 1
ATOM 722 C CA . ARG A 1 90 ? -6.780 -5.788 -6.116 1.00 97.94 90 ARG A CA 1
ATOM 723 C C . ARG A 1 90 ? -6.009 -4.786 -5.267 1.00 97.94 90 ARG A C 1
ATOM 725 O O . ARG A 1 90 ? -5.766 -5.044 -4.091 1.00 97.94 90 ARG A O 1
ATOM 732 N N . ILE A 1 91 ? -5.677 -3.643 -5.845 1.00 98.44 91 ILE A N 1
ATOM 733 C CA . ILE A 1 91 ? -5.087 -2.506 -5.140 1.00 98.44 91 ILE A CA 1
ATOM 734 C C . ILE A 1 91 ? -6.076 -1.354 -5.256 1.00 98.44 91 ILE A C 1
ATOM 736 O O . ILE A 1 91 ? -6.450 -0.961 -6.357 1.00 98.44 91 ILE A O 1
ATOM 740 N N . VAL A 1 92 ? -6.521 -0.848 -4.114 1.00 98.12 92 VAL A N 1
ATOM 741 C CA . VAL A 1 92 ? -7.360 0.339 -3.988 1.00 98.12 92 VAL A CA 1
ATOM 742 C C . VAL A 1 92 ? -6.478 1.445 -3.434 1.00 98.12 92 VAL A C 1
ATOM 744 O O . VAL A 1 92 ? -6.335 1.568 -2.218 1.00 98.12 92 VAL A O 1
ATOM 747 N N . TRP A 1 93 ? -5.878 2.225 -4.328 1.00 98.31 93 TRP A N 1
ATOM 748 C CA . TRP A 1 93 ? -5.121 3.409 -3.950 1.00 98.31 93 TRP A CA 1
ATOM 749 C C . TRP A 1 93 ? -6.092 4.556 -3.674 1.00 98.31 93 TRP A C 1
ATOM 751 O O . TRP A 1 93 ? -6.807 5.032 -4.564 1.00 98.31 93 TRP A O 1
ATOM 761 N N . VAL A 1 94 ? -6.140 4.960 -2.409 1.00 97.69 94 VAL A N 1
ATOM 762 C CA . VAL A 1 94 ? -6.853 6.137 -1.937 1.00 97.69 94 VAL A CA 1
ATOM 763 C C . VAL A 1 94 ? -5.848 7.267 -1.883 1.00 97.69 94 VAL A C 1
ATOM 765 O O . VAL A 1 94 ? -5.033 7.335 -0.968 1.00 97.69 94 VAL A O 1
ATOM 768 N N . LYS A 1 95 ? -5.918 8.146 -2.874 1.00 94.50 95 LYS A N 1
ATOM 769 C CA . LYS A 1 95 ? -4.979 9.249 -3.032 1.00 94.50 95 LYS A CA 1
ATOM 770 C C . LYS A 1 95 ? -5.594 10.566 -2.563 1.00 94.50 95 LYS A C 1
ATOM 772 O O . LYS A 1 95 ? -6.811 10.744 -2.688 1.00 94.50 95 LYS A O 1
ATOM 777 N N . PRO A 1 96 ? -4.799 11.519 -2.069 1.00 91.44 96 PRO A N 1
ATOM 778 C CA . PRO A 1 96 ? -5.297 12.859 -1.816 1.00 91.44 96 PRO A CA 1
ATOM 779 C C . PRO A 1 96 ? -5.648 13.562 -3.140 1.00 91.44 96 PRO A C 1
ATOM 781 O O . PRO A 1 96 ? -5.150 13.211 -4.215 1.00 91.44 96 PRO A O 1
ATOM 784 N N . ASP A 1 97 ? -6.512 14.579 -3.087 1.00 87.44 97 ASP A N 1
ATOM 785 C CA . ASP A 1 97 ? -6.983 15.286 -4.293 1.00 87.44 97 ASP A CA 1
ATOM 786 C C . ASP A 1 97 ? -5.840 15.918 -5.101 1.00 87.44 97 ASP A C 1
ATOM 788 O O . ASP A 1 97 ? -5.932 16.068 -6.322 1.00 87.44 97 ASP A O 1
ATOM 792 N N . PHE A 1 98 ? -4.739 16.251 -4.430 1.00 83.81 98 PHE A N 1
ATOM 793 C CA . PHE A 1 98 ? -3.569 16.839 -5.060 1.00 83.81 98 PHE A CA 1
ATOM 794 C C . PHE A 1 98 ? -2.671 15.857 -5.808 1.00 83.81 98 PHE A C 1
ATOM 796 O O . PHE A 1 98 ? -1.900 16.295 -6.662 1.00 83.81 98 PHE A O 1
ATOM 803 N N . ALA A 1 99 ? -2.741 14.563 -5.493 1.00 88.50 99 ALA A N 1
ATOM 804 C CA . ALA A 1 99 ? -1.926 13.546 -6.139 1.00 88.50 99 ALA A CA 1
ATOM 805 C C . ALA A 1 99 ? -2.400 13.383 -7.590 1.00 88.50 99 ALA A C 1
ATOM 807 O O . ALA A 1 99 ? -3.559 13.040 -7.846 1.00 88.50 99 ALA A O 1
ATOM 808 N N . LYS A 1 100 ? -1.529 13.682 -8.559 1.00 89.81 100 LYS A N 1
ATOM 809 C CA . LYS A 1 100 ? -1.850 13.681 -10.000 1.00 89.81 100 LYS A CA 1
ATOM 810 C C . LYS A 1 100 ? -1.150 12.569 -10.782 1.00 89.81 100 LYS A C 1
ATOM 812 O O . LYS A 1 100 ? -1.334 12.508 -11.992 1.00 89.81 100 LYS A O 1
ATOM 817 N N . GLN A 1 101 ? -0.393 11.697 -10.110 1.00 92.94 101 GLN A N 1
ATOM 818 C CA . GLN A 1 101 ? 0.395 10.634 -10.743 1.00 92.94 101 GLN A CA 1
ATOM 819 C C . GLN A 1 101 ? -0.487 9.712 -11.600 1.00 92.94 101 GLN A C 1
ATOM 821 O O . GLN A 1 101 ? -0.128 9.379 -12.725 1.00 92.94 101 GLN A O 1
ATOM 826 N N . ILE A 1 102 ? -1.671 9.342 -11.096 1.00 95.12 102 ILE A N 1
ATOM 827 C CA . ILE A 1 102 ? -2.688 8.601 -11.852 1.00 95.12 102 ILE A CA 1
ATOM 828 C C . ILE A 1 102 ? -4.056 9.233 -11.581 1.00 95.12 102 ILE A C 1
ATOM 830 O O . ILE A 1 102 ? -4.396 9.551 -10.440 1.00 95.12 102 ILE A O 1
ATOM 834 N N . GLN A 1 103 ? -4.849 9.442 -12.632 1.00 94.69 103 GLN A N 1
ATOM 835 C CA . GLN A 1 103 ? -6.216 9.957 -12.509 1.00 94.69 103 GLN A CA 1
ATOM 836 C C . GLN A 1 103 ? -7.151 8.912 -11.891 1.00 94.69 103 GLN A C 1
ATOM 838 O O . GLN A 1 103 ? -6.885 7.715 -11.970 1.00 94.69 103 GLN A O 1
ATOM 843 N N . ASN A 1 104 ? -8.272 9.351 -11.308 1.00 96.44 104 ASN A N 1
ATOM 844 C CA . ASN A 1 104 ? -9.255 8.416 -10.764 1.00 96.44 104 ASN A CA 1
ATOM 845 C C . ASN A 1 104 ? -9.749 7.465 -11.861 1.00 96.44 104 ASN A C 1
ATOM 847 O O . ASN A 1 104 ? -10.244 7.906 -12.899 1.00 96.44 104 ASN A O 1
ATOM 851 N N . MET A 1 105 ? -9.609 6.165 -11.627 1.00 95.88 105 MET A N 1
ATOM 852 C CA . MET A 1 105 ? -9.932 5.127 -12.599 1.00 95.88 105 MET A CA 1
ATOM 853 C C . MET A 1 105 ? -10.065 3.765 -11.926 1.00 95.88 105 MET A C 1
ATOM 855 O O . MET A 1 105 ? -9.560 3.538 -10.827 1.00 95.88 105 MET A O 1
ATOM 859 N N . THR A 1 106 ? -10.693 2.840 -12.645 1.00 96.62 106 THR A N 1
ATOM 860 C CA . THR A 1 106 ? -10.635 1.402 -12.373 1.00 96.62 106 THR A CA 1
ATOM 861 C C . THR A 1 106 ? -10.131 0.718 -13.636 1.00 96.62 106 THR A C 1
ATOM 863 O O . THR A 1 106 ? -10.716 0.900 -14.707 1.00 96.62 106 THR A O 1
ATOM 866 N N . ARG A 1 107 ? -9.050 -0.060 -13.535 1.00 96.38 107 ARG A N 1
ATOM 867 C CA . ARG A 1 107 ? -8.461 -0.774 -14.672 1.00 96.38 107 ARG A CA 1
ATOM 868 C C . ARG A 1 107 ? -7.931 -2.129 -14.228 1.00 96.38 107 ARG A C 1
ATOM 870 O O . ARG A 1 107 ? -7.319 -2.262 -13.174 1.00 96.38 107 ARG A O 1
ATOM 877 N N . ILE A 1 108 ? -8.160 -3.130 -15.065 1.00 98.19 108 ILE A N 1
ATOM 878 C CA . ILE A 1 108 ? -7.523 -4.435 -14.939 1.00 98.19 108 ILE A CA 1
ATOM 879 C C . ILE A 1 108 ? -6.162 -4.350 -15.632 1.00 98.19 108 ILE A C 1
ATOM 881 O O . ILE A 1 108 ? -6.089 -3.948 -16.794 1.00 98.19 108 ILE A O 1
ATOM 885 N N . ILE A 1 109 ? -5.102 -4.683 -14.900 1.00 97.50 109 ILE A N 1
ATOM 886 C CA . ILE A 1 109 ? -3.704 -4.599 -15.332 1.00 97.50 109 ILE A CA 1
ATOM 887 C C . ILE A 1 109 ? -3.046 -5.958 -15.081 1.00 97.50 109 ILE A C 1
ATOM 889 O O . ILE A 1 109 ? -3.405 -6.673 -14.143 1.00 97.50 109 ILE A O 1
ATOM 893 N N . ARG A 1 110 ? -2.067 -6.325 -15.902 1.00 98.56 110 ARG A N 1
ATOM 894 C CA . ARG A 1 110 ? -1.191 -7.472 -15.684 1.00 98.56 110 ARG A CA 1
ATOM 895 C C . ARG A 1 110 ? 0.196 -6.998 -15.272 1.00 98.56 110 ARG A C 1
ATOM 897 O O . ARG A 1 110 ? 0.764 -6.116 -15.904 1.00 98.56 110 ARG A O 1
ATOM 904 N N . VAL A 1 111 ? 0.750 -7.628 -14.242 1.00 98.62 111 VAL A N 1
ATOM 905 C CA . VAL A 1 111 ? 2.164 -7.524 -13.861 1.00 98.62 111 VAL A CA 1
ATOM 906 C C . VAL A 1 111 ? 2.870 -8.827 -14.211 1.00 98.62 111 VAL A C 1
ATOM 908 O O . VAL A 1 111 ? 2.327 -9.913 -13.998 1.00 98.62 111 VAL A O 1
ATOM 911 N N . GLY A 1 112 ? 4.074 -8.748 -14.753 1.00 98.56 112 GLY A N 1
ATOM 912 C CA . GLY A 1 112 ? 4.881 -9.919 -15.073 1.00 98.56 112 GLY A CA 1
ATOM 913 C C . GLY A 1 112 ? 6.355 -9.572 -15.172 1.00 98.56 112 GLY A C 1
ATOM 914 O O . GLY A 1 112 ? 6.756 -8.438 -14.920 1.00 98.56 112 GLY A O 1
ATOM 915 N N . LYS A 1 113 ? 7.162 -10.563 -15.537 1.00 98.56 113 LYS A N 1
ATOM 916 C CA . LYS A 1 113 ? 8.585 -10.366 -15.803 1.00 98.56 113 LYS A CA 1
ATOM 917 C C . LYS A 1 113 ? 8.780 -9.931 -17.256 1.00 98.56 113 LYS A C 1
ATOM 919 O O . LYS A 1 113 ? 8.196 -10.531 -18.155 1.00 98.56 113 LYS A O 1
ATOM 924 N N . CYS A 1 114 ? 9.589 -8.906 -17.477 1.00 97.88 114 CYS A N 1
ATOM 925 C CA . CYS A 1 114 ? 10.064 -8.485 -18.790 1.00 97.88 114 CYS A CA 1
ATOM 926 C C . CYS A 1 114 ? 11.584 -8.408 -18.703 1.00 97.88 114 CYS A C 1
ATOM 928 O O . CYS A 1 114 ? 12.108 -7.613 -17.925 1.00 97.88 114 CYS A O 1
ATOM 930 N N . GLU A 1 115 ? 12.283 -9.251 -19.462 1.00 95.62 115 GLU A N 1
ATOM 931 C CA . GLU A 1 115 ? 13.724 -9.469 -19.282 1.00 95.62 115 GLU A CA 1
ATOM 932 C C . GLU A 1 115 ? 14.028 -9.856 -17.825 1.00 95.62 115 GLU A C 1
ATOM 934 O O . GLU A 1 115 ? 13.543 -10.886 -17.368 1.00 95.62 115 GLU A O 1
ATOM 939 N N . GLU A 1 116 ? 14.788 -9.063 -17.069 1.00 95.75 116 GLU A N 1
ATOM 940 C CA . GLU A 1 116 ? 15.096 -9.345 -15.659 1.00 95.75 116 GLU A CA 1
ATOM 941 C C . GLU A 1 116 ? 14.155 -8.647 -14.670 1.00 95.75 116 GLU A C 1
ATOM 943 O O . GLU A 1 116 ? 14.023 -9.096 -13.530 1.00 95.75 116 GLU A O 1
ATOM 948 N N . ARG A 1 117 ? 13.455 -7.596 -15.101 1.00 96.44 117 ARG A N 1
ATOM 949 C CA . ARG A 1 117 ? 12.667 -6.706 -14.241 1.00 96.44 117 ARG A CA 1
ATOM 950 C C . ARG A 1 117 ? 11.190 -7.081 -14.191 1.00 96.44 117 ARG A C 1
ATOM 952 O O . ARG A 1 117 ? 10.680 -7.821 -15.035 1.00 96.44 117 ARG A O 1
ATOM 959 N N . LEU A 1 118 ? 10.481 -6.541 -13.207 1.00 97.94 118 LEU A N 1
ATOM 960 C CA . LEU A 1 118 ? 9.031 -6.447 -13.270 1.00 97.94 118 LEU A CA 1
ATOM 961 C C . LEU A 1 118 ? 8.614 -5.407 -14.311 1.00 97.94 118 LEU A C 1
ATOM 963 O O . LEU A 1 118 ? 9.317 -4.435 -14.596 1.00 97.94 118 LEU A O 1
ATOM 967 N N . ALA A 1 119 ? 7.445 -5.643 -14.885 1.00 98.44 119 ALA A N 1
ATOM 968 C CA . ALA A 1 119 ? 6.787 -4.733 -15.795 1.00 98.44 119 ALA A CA 1
ATOM 969 C C . ALA A 1 119 ? 5.269 -4.894 -15.702 1.00 98.44 119 ALA A C 1
ATOM 971 O O . ALA A 1 119 ? 4.766 -5.938 -15.271 1.00 98.44 119 ALA A O 1
ATOM 972 N N . VAL A 1 120 ? 4.544 -3.871 -16.148 1.00 98.50 120 VAL A N 1
ATOM 973 C CA . VAL A 1 120 ? 3.085 -3.897 -16.275 1.00 98.50 120 VAL A CA 1
ATOM 974 C C . VAL A 1 120 ? 2.645 -3.606 -17.705 1.00 98.50 120 VAL A C 1
ATOM 976 O O . VAL A 1 120 ? 3.285 -2.838 -18.419 1.00 98.50 120 VAL A O 1
ATOM 979 N N . ASP A 1 121 ? 1.506 -4.155 -18.116 1.00 98.06 121 ASP A N 1
ATOM 980 C CA . ASP A 1 121 ? 0.911 -3.902 -19.437 1.00 98.06 121 ASP A CA 1
ATOM 981 C C . ASP A 1 121 ? -0.034 -2.687 -19.453 1.00 98.06 121 ASP A C 1
ATOM 983 O O . ASP A 1 121 ? -0.993 -2.618 -20.225 1.00 98.06 121 ASP A O 1
ATOM 987 N N . CYS A 1 122 ? 0.236 -1.709 -18.590 1.00 97.25 122 CYS A N 1
ATOM 988 C CA . CYS A 1 122 ? -0.551 -0.494 -18.464 1.00 97.25 122 CYS A CA 1
ATOM 989 C C . CYS A 1 122 ? 0.205 0.693 -19.051 1.00 97.25 122 CYS A C 1
ATOM 991 O O . CYS A 1 122 ? 1.265 1.076 -18.571 1.00 97.25 122 CYS A O 1
ATOM 993 N N . ASP A 1 123 ? -0.367 1.296 -20.084 1.00 96.12 123 ASP A N 1
ATOM 994 C CA . ASP A 1 123 ? 0.238 2.358 -20.880 1.00 96.12 123 ASP A CA 1
ATOM 995 C C . ASP A 1 123 ? 0.024 3.770 -20.302 1.00 96.12 123 ASP A C 1
ATOM 997 O O . ASP A 1 123 ? 0.097 4.753 -21.039 1.00 96.12 123 ASP A O 1
ATOM 1001 N N . LEU A 1 124 ? -0.255 3.886 -19.003 1.00 96.06 124 LEU A N 1
ATOM 1002 C CA . LEU A 1 124 ? -0.320 5.184 -18.328 1.00 96.06 124 LEU A CA 1
ATOM 1003 C C . LEU A 1 124 ? 1.071 5.821 -18.265 1.00 96.06 124 LEU A C 1
ATOM 1005 O O . LEU A 1 124 ? 2.060 5.110 -18.085 1.00 96.06 124 LEU A O 1
ATOM 1009 N N . ASP A 1 125 ? 1.125 7.151 -18.347 1.00 95.94 125 ASP A N 1
ATOM 1010 C CA . ASP A 1 125 ? 2.380 7.916 -18.306 1.00 95.94 125 ASP A CA 1
ATOM 1011 C C . ASP A 1 125 ? 3.209 7.563 -17.066 1.00 95.94 125 ASP A C 1
ATOM 1013 O O . ASP A 1 125 ? 4.392 7.285 -17.197 1.00 95.94 125 ASP A O 1
ATOM 1017 N N . TYR A 1 126 ? 2.562 7.377 -15.907 1.00 95.62 126 TYR A N 1
ATOM 1018 C CA . TYR A 1 126 ? 3.206 6.885 -14.682 1.00 95.62 126 TYR A CA 1
ATOM 1019 C C . TYR A 1 126 ? 4.110 5.654 -14.905 1.00 95.62 126 TYR A C 1
ATOM 1021 O O . TYR A 1 126 ? 5.251 5.640 -14.459 1.00 95.62 126 TYR A O 1
ATOM 1029 N N . PHE A 1 127 ? 3.632 4.633 -15.626 1.00 96.88 127 PHE A N 1
ATOM 1030 C CA . PHE A 1 127 ? 4.413 3.415 -15.877 1.00 96.88 127 PHE A CA 1
ATOM 1031 C C . PHE A 1 127 ? 5.379 3.553 -17.053 1.00 96.88 127 PHE A C 1
ATOM 1033 O O . PHE A 1 127 ? 6.371 2.830 -17.120 1.00 96.88 127 PHE A O 1
ATOM 1040 N N . LYS A 1 128 ? 5.088 4.425 -18.020 1.00 95.69 128 LYS A N 1
ATOM 1041 C CA . LYS A 1 128 ? 5.984 4.662 -19.159 1.00 95.69 128 LYS A CA 1
ATOM 1042 C C . LYS A 1 128 ? 7.207 5.466 -18.738 1.00 95.69 128 LYS A C 1
ATOM 1044 O O . LYS A 1 128 ? 8.317 5.095 -19.109 1.00 95.69 128 LYS A O 1
ATOM 1049 N N . ASP A 1 129 ? 6.991 6.514 -17.953 1.00 91.56 129 ASP A N 1
ATOM 1050 C CA . ASP A 1 129 ? 8.028 7.438 -17.501 1.00 91.56 129 ASP A CA 1
ATOM 1051 C C . ASP A 1 129 ? 9.014 6.746 -16.549 1.00 91.56 129 ASP A C 1
ATOM 1053 O O . ASP A 1 129 ? 10.213 7.003 -16.619 1.00 91.56 129 ASP A O 1
ATOM 1057 N N . ASP A 1 130 ? 8.534 5.793 -15.740 1.00 86.81 130 ASP A N 1
ATOM 1058 C CA . ASP A 1 130 ? 9.357 4.939 -14.868 1.00 86.81 130 ASP A CA 1
ATOM 1059 C C . ASP A 1 130 ? 9.987 3.734 -15.607 1.00 86.81 130 ASP A C 1
ATOM 1061 O O . ASP A 1 130 ? 10.658 2.885 -15.025 1.00 86.81 130 ASP A O 1
ATOM 1065 N N . GLY A 1 131 ? 9.741 3.591 -16.916 1.00 92.62 131 GLY A N 1
ATOM 1066 C CA . GLY A 1 131 ? 10.205 2.440 -17.700 1.00 92.62 131 GLY A CA 1
ATOM 1067 C C . GLY A 1 131 ? 9.556 1.103 -17.307 1.00 92.62 131 GLY A C 1
ATOM 1068 O O . GLY A 1 131 ? 9.974 0.051 -17.789 1.00 92.62 131 GLY A O 1
ATOM 1069 N N . ALA A 1 132 ? 8.517 1.120 -16.471 1.00 95.44 132 ALA A N 1
ATOM 1070 C CA . ALA A 1 132 ? 7.786 -0.046 -15.984 1.00 95.44 132 ALA A CA 1
ATOM 1071 C C . ALA A 1 132 ? 6.856 -0.681 -17.036 1.00 95.44 132 ALA A C 1
ATOM 1073 O O . ALA A 1 132 ? 6.493 -1.850 -16.902 1.00 95.44 132 ALA A O 1
ATOM 1074 N N . TYR A 1 133 ? 6.481 0.030 -18.101 1.00 97.69 133 TYR A N 1
ATOM 1075 C CA . TYR A 1 133 ? 5.599 -0.500 -19.147 1.00 97.69 133 TYR A CA 1
ATOM 1076 C C . TYR A 1 133 ? 6.262 -1.601 -20.004 1.00 97.69 133 TYR A C 1
ATOM 1078 O O . TYR A 1 133 ? 7.409 -1.469 -20.437 1.00 97.69 133 TYR A O 1
ATOM 1086 N N . SER A 1 134 ? 5.520 -2.678 -20.289 1.00 97.94 134 SER A N 1
ATOM 1087 C CA . SER A 1 134 ? 5.829 -3.653 -21.347 1.00 97.94 134 SER A CA 1
ATOM 1088 C C . SER A 1 134 ? 4.561 -4.341 -21.865 1.00 97.94 134 SER A C 1
ATOM 1090 O O . SER A 1 134 ? 3.694 -4.736 -21.088 1.00 97.94 134 SER A O 1
ATOM 1092 N N . ALA A 1 135 ? 4.468 -4.538 -23.184 1.00 95.44 135 ALA A N 1
ATOM 1093 C CA . ALA A 1 135 ? 3.409 -5.342 -23.801 1.00 95.44 135 ALA A CA 1
ATOM 1094 C C . ALA A 1 135 ? 3.670 -6.859 -23.699 1.00 95.44 135 ALA A C 1
ATOM 1096 O O . ALA A 1 135 ? 2.737 -7.659 -23.807 1.00 95.44 135 ALA A O 1
ATOM 1097 N N . GLU A 1 136 ? 4.928 -7.253 -23.486 1.00 96.50 136 GLU A N 1
ATOM 1098 C CA . GLU A 1 136 ? 5.367 -8.644 -23.405 1.00 96.50 136 GLU A CA 1
ATOM 1099 C C . GLU A 1 136 ? 5.745 -8.977 -21.960 1.00 96.50 136 GLU A C 1
ATOM 1101 O O . GLU A 1 136 ? 6.695 -8.428 -21.401 1.00 96.50 136 GLU A O 1
ATOM 1106 N N . LEU A 1 137 ? 4.960 -9.864 -21.343 1.00 98.31 137 LEU A N 1
ATOM 1107 C CA . LEU A 1 137 ? 5.093 -10.235 -19.938 1.00 98.31 137 LEU A CA 1
ATOM 1108 C C . LEU A 1 137 ? 5.167 -11.754 -19.783 1.00 98.31 137 LEU A C 1
ATOM 1110 O O . LEU A 1 137 ? 4.242 -12.485 -20.151 1.00 98.31 137 LEU A O 1
ATOM 1114 N N . GLU A 1 138 ? 6.225 -12.232 -19.143 1.00 98.12 138 GLU A N 1
ATOM 1115 C CA . GLU A 1 138 ? 6.352 -13.609 -18.693 1.00 98.12 138 GLU A CA 1
ATOM 1116 C C . GLU A 1 138 ? 5.655 -13.813 -17.344 1.00 98.12 138 GLU A C 1
ATOM 1118 O O . GLU A 1 138 ? 5.713 -12.966 -16.448 1.00 98.12 138 GLU A O 1
ATOM 1123 N N . LYS A 1 139 ? 5.013 -14.979 -17.178 1.00 97.19 139 L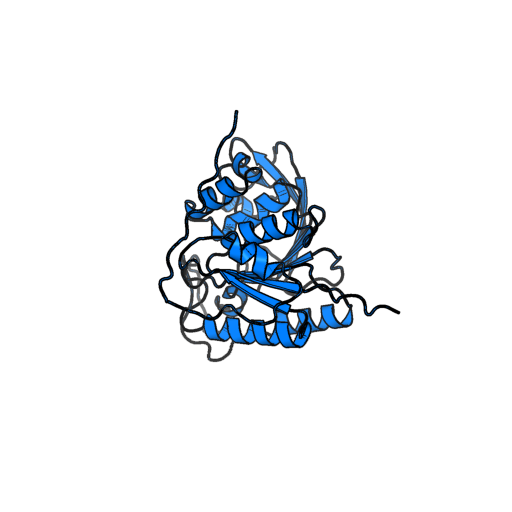YS A N 1
ATOM 1124 C CA . LYS A 1 139 ? 4.323 -15.386 -15.935 1.00 97.19 139 LYS A CA 1
ATOM 1125 C C . LYS A 1 139 ? 3.340 -14.324 -15.413 1.00 97.19 139 LYS A C 1
ATOM 1127 O O . LYS A 1 139 ? 3.173 -14.174 -14.204 1.00 97.19 139 LYS A O 1
ATOM 1132 N N . ALA A 1 140 ? 2.687 -13.619 -16.337 1.00 97.75 140 ALA A N 1
ATOM 1133 C CA . ALA A 1 140 ? 1.821 -12.494 -16.031 1.00 97.75 140 ALA A CA 1
ATOM 1134 C C . ALA A 1 140 ? 0.695 -12.855 -15.043 1.00 97.75 140 ALA A C 1
ATOM 1136 O O . ALA A 1 140 ? 0.076 -13.924 -15.121 1.00 97.75 140 ALA A O 1
ATOM 1137 N N . ARG A 1 141 ? 0.414 -11.932 -14.123 1.00 98.12 141 ARG A N 1
ATOM 1138 C CA . ARG A 1 141 ? -0.665 -11.988 -13.137 1.00 98.12 141 ARG A CA 1
ATOM 1139 C C . ARG A 1 141 ? -1.548 -10.769 -13.285 1.00 98.12 141 ARG A C 1
ATOM 1141 O O . ARG A 1 141 ? -1.057 -9.650 -13.305 1.00 98.12 141 ARG A O 1
ATOM 1148 N N . GLU A 1 142 ? -2.845 -11.008 -13.372 1.00 98.19 142 GLU A N 1
ATOM 1149 C CA . GLU A 1 142 ? -3.845 -9.954 -13.444 1.00 98.19 142 GLU A CA 1
ATOM 1150 C C . GLU A 1 142 ? -4.207 -9.438 -12.045 1.00 98.19 142 GLU A C 1
ATOM 1152 O O . GLU A 1 142 ? -4.343 -10.225 -11.103 1.00 98.19 142 GLU A O 1
ATOM 1157 N N . PHE A 1 143 ? -4.402 -8.126 -11.925 1.00 98.31 143 PHE A N 1
ATOM 1158 C CA . PHE A 1 143 ? -4.984 -7.477 -10.758 1.00 98.31 143 PHE A CA 1
ATOM 1159 C C . PHE A 1 143 ? -5.836 -6.269 -11.158 1.00 98.31 143 PHE A C 1
ATOM 1161 O O . PHE A 1 143 ? -5.660 -5.669 -12.218 1.00 98.31 143 PHE A O 1
ATOM 1168 N N . CYS A 1 144 ? -6.775 -5.905 -10.290 1.00 97.88 144 CYS A N 1
ATOM 1169 C CA . CYS A 1 144 ? -7.581 -4.699 -10.444 1.00 97.88 144 CYS A CA 1
ATOM 1170 C C . CYS A 1 144 ? -6.911 -3.530 -9.715 1.00 97.88 144 CYS A C 1
ATOM 1172 O O . CYS A 1 144 ? -6.741 -3.586 -8.497 1.00 97.88 144 CYS A O 1
ATOM 1174 N N . LEU A 1 145 ? -6.563 -2.473 -10.443 1.00 98.00 145 LEU A N 1
ATOM 1175 C CA . LEU A 1 145 ? -6.140 -1.201 -9.872 1.00 98.00 145 LEU A CA 1
ATOM 1176 C C . LEU A 1 145 ? -7.347 -0.264 -9.801 1.00 98.00 145 LEU A C 1
ATOM 1178 O O . LEU A 1 145 ? -7.998 0.003 -10.809 1.00 98.00 145 LEU A O 1
ATOM 1182 N N . ASP A 1 146 ? -7.628 0.237 -8.607 1.00 97.38 146 ASP A N 1
ATOM 1183 C CA . ASP A 1 146 ? -8.641 1.241 -8.319 1.00 97.38 146 ASP A CA 1
ATOM 1184 C C . ASP A 1 146 ? -7.950 2.483 -7.762 1.00 97.38 146 ASP A C 1
ATOM 1186 O O . ASP A 1 146 ? -7.526 2.490 -6.609 1.00 97.38 146 ASP A O 1
ATOM 1190 N N . VAL A 1 147 ? -7.869 3.545 -8.557 1.00 97.56 147 VAL A N 1
ATOM 1191 C CA . VAL A 1 147 ? -7.339 4.842 -8.125 1.00 97.56 147 VAL A CA 1
ATOM 1192 C C . VAL A 1 147 ? -8.511 5.748 -7.801 1.00 97.56 147 VAL A C 1
ATOM 1194 O O . VAL A 1 147 ? -9.338 6.033 -8.669 1.00 97.56 147 VAL A O 1
ATOM 1197 N N . ASN A 1 148 ? -8.615 6.177 -6.547 1.00 95.38 148 ASN A N 1
ATOM 1198 C CA . ASN A 1 148 ? -9.748 6.967 -6.087 1.00 95.38 148 ASN A CA 1
ATOM 1199 C C . ASN A 1 148 ? -9.324 8.015 -5.063 1.00 95.38 148 ASN A C 1
ATOM 1201 O O . ASN A 1 148 ? -8.412 7.801 -4.277 1.00 95.38 148 ASN A O 1
ATOM 1205 N N . THR A 1 149 ? -10.068 9.112 -4.996 1.00 93.69 149 THR A N 1
ATOM 1206 C CA . THR A 1 149 ? -9.985 10.066 -3.877 1.00 93.69 149 THR A CA 1
ATOM 1207 C C . THR A 1 149 ? -10.880 9.657 -2.703 1.00 93.69 149 THR A C 1
ATOM 1209 O O . THR A 1 149 ? -10.712 10.122 -1.581 1.00 93.69 149 THR A O 1
ATOM 1212 N N . VAL A 1 150 ? -11.818 8.731 -2.937 1.00 89.75 150 VAL A N 1
ATOM 1213 C CA . VAL A 1 150 ? -12.711 8.153 -1.925 1.00 89.75 150 VAL A CA 1
ATOM 1214 C C . VAL A 1 150 ? -12.803 6.645 -2.128 1.00 89.75 150 VAL A C 1
ATOM 1216 O O . VAL A 1 150 ? -13.017 6.178 -3.244 1.00 89.75 150 VAL A O 1
ATOM 1219 N N . VAL A 1 151 ? -12.708 5.864 -1.049 1.00 84.50 151 VAL A N 1
ATOM 1220 C CA . VAL A 1 151 ? -12.776 4.396 -1.135 1.00 84.50 151 VAL A CA 1
ATOM 1221 C C . VAL A 1 151 ? -14.090 3.930 -1.793 1.00 84.50 151 VAL A C 1
ATOM 1223 O O . VAL A 1 151 ? -15.179 4.288 -1.311 1.00 84.50 151 VAL A O 1
ATOM 1226 N N . PRO A 1 152 ? -14.033 3.066 -2.828 1.00 82.94 152 PRO A N 1
ATOM 1227 C CA . PRO A 1 152 ? -15.220 2.576 -3.517 1.00 82.94 152 PRO A CA 1
ATOM 1228 C C . PRO A 1 152 ? -16.154 1.767 -2.596 1.00 82.94 152 PRO A C 1
ATOM 1230 O O . PRO A 1 152 ? -15.788 1.257 -1.535 1.00 82.94 152 PRO A O 1
ATOM 1233 N N . THR A 1 153 ? -17.431 1.666 -2.969 1.00 73.69 153 THR A N 1
ATOM 1234 C CA . THR A 1 153 ? -18.475 0.966 -2.188 1.00 73.69 153 THR A CA 1
ATOM 1235 C C . THR A 1 153 ? -18.397 -0.556 -2.279 1.00 73.69 153 THR A C 1
ATOM 1237 O O . THR A 1 153 ? -18.871 -1.253 -1.384 1.00 73.69 153 THR A O 1
ATOM 1240 N N . ASN A 1 154 ? -17.751 -1.086 -3.314 1.00 79.75 154 ASN A N 1
ATOM 1241 C CA . ASN A 1 154 ? -17.635 -2.516 -3.589 1.00 79.75 154 ASN A CA 1
ATOM 1242 C C . ASN A 1 154 ? -16.389 -3.165 -2.951 1.00 79.75 154 ASN A C 1
ATOM 1244 O O . ASN A 1 154 ? -15.827 -4.101 -3.523 1.00 79.75 154 ASN A O 1
ATOM 1248 N N . LEU A 1 155 ? -15.934 -2.685 -1.788 1.00 84.38 155 LEU A N 1
ATOM 1249 C CA . LEU A 1 155 ? -14.821 -3.317 -1.078 1.00 84.38 155 LEU A CA 1
ATOM 1250 C C . LEU A 1 155 ? -15.244 -4.705 -0.573 1.00 84.38 155 LEU A C 1
ATOM 1252 O O . LEU A 1 155 ? -16.205 -4.832 0.198 1.00 84.38 155 LEU A O 1
ATOM 1256 N N . SER A 1 156 ? -14.529 -5.731 -1.029 1.00 84.56 156 SER A N 1
ATOM 1257 C CA . SER A 1 156 ? -14.689 -7.130 -0.632 1.00 84.56 156 SER A CA 1
ATOM 1258 C C . SER A 1 156 ? -13.610 -7.535 0.369 1.00 84.56 156 SER A C 1
ATOM 1260 O O . SER A 1 156 ? -12.465 -7.104 0.264 1.00 84.56 156 SER A O 1
ATOM 1262 N N . THR A 1 157 ? -13.958 -8.400 1.319 1.00 83.81 157 THR A N 1
ATOM 1263 C CA . THR A 1 157 ? -12.982 -9.098 2.164 1.00 83.81 157 THR A CA 1
ATOM 1264 C C . THR A 1 157 ? -12.462 -10.350 1.434 1.00 83.81 157 THR A C 1
ATOM 1266 O O . THR A 1 157 ? -13.198 -10.917 0.623 1.00 83.81 157 THR A O 1
ATOM 1269 N N . PRO A 1 158 ? -11.226 -10.815 1.698 1.00 94.94 158 PRO A N 1
ATOM 1270 C CA . PRO A 1 158 ? -10.250 -10.287 2.654 1.00 94.94 158 PRO A CA 1
ATOM 1271 C C . PRO A 1 158 ? -9.458 -9.087 2.111 1.00 94.94 158 PRO A C 1
ATOM 1273 O O . PRO A 1 158 ? -9.126 -9.035 0.928 1.00 94.94 158 PRO A O 1
ATOM 1276 N N . TYR A 1 159 ? -9.107 -8.145 2.990 1.00 97.06 159 TYR A N 1
ATOM 1277 C CA . TYR A 1 159 ? -8.243 -7.025 2.621 1.00 97.06 159 TYR A CA 1
ATOM 1278 C C . TYR A 1 159 ? -7.296 -6.600 3.749 1.00 97.06 159 TYR A C 1
ATOM 1280 O O . TYR A 1 159 ? -7.559 -6.867 4.927 1.00 97.06 159 TYR A O 1
ATOM 1288 N N . ILE A 1 160 ? -6.200 -5.950 3.361 1.00 97.88 160 ILE A N 1
ATOM 1289 C CA . ILE A 1 160 ? -5.265 -5.236 4.236 1.00 97.88 160 ILE A CA 1
ATOM 1290 C C . ILE A 1 160 ? -5.602 -3.746 4.156 1.00 97.88 160 ILE A C 1
ATOM 1292 O O . ILE A 1 160 ? -5.875 -3.240 3.066 1.00 97.88 160 ILE A O 1
ATOM 1296 N N . LEU A 1 161 ? -5.615 -3.066 5.301 1.00 98.31 161 LEU A N 1
ATOM 1297 C CA . LEU A 1 161 ? -5.649 -1.608 5.356 1.00 98.31 161 LEU A CA 1
ATOM 1298 C C . LEU A 1 161 ? -4.221 -1.106 5.553 1.00 98.31 161 LEU A C 1
ATOM 1300 O O . LEU A 1 161 ? -3.637 -1.336 6.606 1.00 98.31 161 LEU A O 1
ATOM 1304 N N . ASP A 1 162 ? -3.688 -0.444 4.545 1.00 98.75 162 ASP A N 1
ATOM 1305 C CA . ASP A 1 162 ? -2.358 0.138 4.548 1.00 98.75 162 ASP A CA 1
ATOM 1306 C C . ASP A 1 162 ? -2.464 1.665 4.593 1.00 98.75 162 ASP A C 1
ATOM 1308 O O . ASP A 1 162 ? -3.282 2.254 3.880 1.00 98.75 162 ASP A O 1
ATOM 1312 N N . ILE A 1 163 ? -1.717 2.290 5.501 1.00 98.69 163 ILE A N 1
ATOM 1313 C CA . ILE A 1 163 ? -1.791 3.726 5.784 1.00 98.69 163 ILE A CA 1
ATOM 1314 C C . ILE A 1 163 ? -0.372 4.291 5.822 1.00 98.69 163 ILE A C 1
ATOM 1316 O O . ILE A 1 163 ? 0.348 4.090 6.798 1.00 98.69 163 ILE A O 1
ATOM 1320 N N . CYS A 1 164 ? 0.006 5.064 4.818 1.00 98.00 164 CYS A N 1
ATOM 1321 C CA . CYS A 1 164 ? 1.185 5.908 4.898 1.00 98.00 164 CYS A CA 1
ATOM 1322 C C . CYS A 1 164 ? 0.825 7.236 5.563 1.00 98.00 164 CYS A C 1
ATOM 1324 O O . CYS A 1 164 ? -0.230 7.824 5.298 1.00 98.00 164 CYS A O 1
ATOM 1326 N N . LEU A 1 165 ? 1.671 7.708 6.480 1.00 95.81 165 LEU A N 1
ATOM 1327 C CA . LEU A 1 165 ? 1.420 8.977 7.166 1.00 95.81 165 LEU A CA 1
ATOM 1328 C C . LEU A 1 165 ? 1.620 10.189 6.245 1.00 95.81 165 LEU A C 1
ATOM 1330 O O . LEU A 1 165 ? 1.078 11.259 6.536 1.00 95.81 165 LEU A O 1
ATOM 1334 N N . ASP A 1 166 ? 2.310 10.013 5.118 1.00 92.12 166 ASP A N 1
ATOM 1335 C CA . ASP A 1 166 ? 2.512 11.064 4.126 1.00 92.12 166 ASP A CA 1
ATOM 1336 C C . ASP A 1 166 ? 1.207 11.471 3.415 1.00 92.12 166 ASP A C 1
ATOM 1338 O O . ASP A 1 166 ? 1.073 12.627 3.017 1.00 92.12 166 ASP A O 1
ATOM 1342 N N . TYR A 1 167 ? 0.184 10.604 3.376 1.00 93.94 167 TYR A N 1
ATOM 1343 C CA . TYR A 1 167 ? -1.155 10.923 2.867 1.00 93.94 167 TYR A CA 1
ATOM 1344 C C . TYR A 1 167 ? -1.706 12.192 3.528 1.00 93.94 167 TYR A C 1
ATOM 1346 O O . TYR A 1 167 ? -2.418 12.987 2.913 1.00 93.94 167 TYR A O 1
ATOM 1354 N N . PHE A 1 168 ? -1.362 12.371 4.803 1.00 90.12 168 PHE A N 1
ATOM 1355 C CA . PHE A 1 168 ? -1.834 13.444 5.662 1.00 90.12 168 PHE A CA 1
ATOM 1356 C C . PHE A 1 168 ? -0.887 14.646 5.733 1.00 90.12 168 PHE A C 1
ATOM 1358 O O . PHE A 1 168 ? -1.240 15.650 6.355 1.00 90.12 168 PHE A O 1
ATOM 1365 N N . ALA A 1 169 ? 0.311 14.541 5.155 1.00 80.19 169 ALA A N 1
ATOM 1366 C CA . ALA A 1 169 ? 1.388 15.504 5.370 1.00 80.19 169 ALA A CA 1
ATOM 1367 C C . ALA A 1 169 ? 2.077 15.999 4.088 1.00 80.19 169 ALA A C 1
ATOM 1369 O O . ALA A 1 169 ? 2.623 17.105 4.090 1.00 80.19 169 ALA A O 1
ATOM 1370 N N . CYS A 1 170 ? 2.028 15.236 2.992 1.00 68.38 170 CYS A N 1
ATOM 1371 C CA . CYS A 1 170 ? 2.417 15.714 1.671 1.00 68.38 170 CYS A CA 1
ATOM 1372 C C . CYS A 1 170 ? 1.447 16.814 1.214 1.00 68.38 170 CYS A C 1
ATOM 1374 O O . CYS A 1 170 ? 0.244 16.777 1.468 1.00 68.38 170 CYS A O 1
ATOM 1376 N N . LEU A 1 171 ? 1.985 17.849 0.575 1.00 65.31 171 LEU A N 1
ATOM 1377 C CA . LEU A 1 171 ? 1.278 19.110 0.350 1.00 65.31 171 LEU A CA 1
ATOM 1378 C C . LEU A 1 171 ? 0.058 18.991 -0.569 1.00 65.31 171 LEU A C 1
ATOM 1380 O O . LEU A 1 171 ? 0.156 18.473 -1.677 1.00 65.31 171 LEU A O 1
ATOM 1384 N N . ASN A 1 172 ? -1.026 19.684 -0.201 1.00 50.06 172 ASN A N 1
ATOM 1385 C CA . ASN A 1 172 ? -2.045 20.134 -1.148 1.00 50.06 172 ASN A CA 1
ATOM 1386 C C . ASN A 1 172 ? -1.594 21.458 -1.819 1.00 50.06 172 ASN A C 1
ATOM 1388 O O . ASN A 1 172 ? -1.619 22.500 -1.158 1.00 50.06 172 ASN A O 1
ATOM 1392 N N . PRO A 1 173 ? -1.231 21.478 -3.118 1.00 41.69 173 PRO A N 1
ATOM 1393 C CA . PRO A 1 173 ? -0.766 22.660 -3.836 1.00 41.69 173 PRO A CA 1
ATOM 1394 C C . PRO A 1 173 ? -1.870 23.705 -4.064 1.00 41.69 173 PRO A C 1
ATOM 1396 O O . PRO A 1 173 ? -1.602 24.734 -4.671 1.00 41.69 173 PRO A O 1
ATOM 1399 N N . PHE A 1 174 ? -3.107 23.469 -3.610 1.00 41.59 174 PHE A N 1
ATOM 1400 C CA . PHE A 1 174 ? -4.219 24.414 -3.751 1.00 41.59 174 PHE A CA 1
ATOM 1401 C C . PHE A 1 174 ? -4.475 25.281 -2.506 1.00 41.59 174 PHE A C 1
ATOM 1403 O O . PHE A 1 174 ? -5.279 26.207 -2.583 1.00 41.59 174 PHE A O 1
ATOM 1410 N N . ASN A 1 175 ? -3.785 25.037 -1.381 1.00 41.62 175 ASN A N 1
ATOM 1411 C CA . ASN A 1 175 ? -3.994 25.785 -0.127 1.00 41.62 175 ASN A CA 1
ATOM 1412 C C . ASN A 1 175 ? -2.900 26.824 0.192 1.00 41.62 175 ASN A C 1
ATOM 1414 O O . ASN A 1 175 ? -2.905 27.413 1.271 1.00 41.62 175 ASN A O 1
ATOM 1418 N N . GLY A 1 176 ? -1.993 27.098 -0.745 1.00 38.41 176 GLY A N 1
ATOM 1419 C CA . GLY A 1 176 ? -1.034 28.196 -0.661 1.00 38.41 176 GLY A CA 1
ATOM 1420 C C . GLY A 1 176 ? -0.779 28.741 -2.059 1.00 38.41 176 GLY A C 1
ATOM 1421 O O . GLY A 1 176 ? -0.470 27.965 -2.952 1.00 38.41 176 GLY A O 1
ATOM 1422 N N . SER A 1 177 ? -0.996 30.045 -2.228 1.00 34.12 177 SER A N 1
ATOM 1423 C CA . SER A 1 177 ? -0.760 30.875 -3.421 1.00 34.12 177 SER A CA 1
ATOM 1424 C C . SER A 1 177 ? -0.043 30.214 -4.607 1.00 34.12 177 SER A C 1
ATOM 1426 O O . SER A 1 177 ? 1.104 29.795 -4.483 1.00 34.12 177 SER A O 1
ATOM 1428 N N . ASP A 1 178 ? -0.733 30.237 -5.747 1.00 39.84 178 ASP A N 1
ATOM 1429 C CA . ASP A 1 178 ? -0.275 30.086 -7.129 1.00 39.84 178 ASP A CA 1
ATOM 1430 C C . ASP A 1 178 ? 1.223 29.817 -7.370 1.00 39.84 178 ASP A C 1
ATOM 1432 O O . ASP A 1 178 ? 2.100 30.598 -7.005 1.00 39.84 178 ASP A O 1
ATOM 1436 N N . THR A 1 179 ? 1.452 28.785 -8.189 1.00 38.62 179 THR A N 1
ATOM 1437 C CA . THR A 1 179 ? 2.703 28.342 -8.835 1.00 38.62 179 THR A CA 1
ATOM 1438 C C . THR A 1 179 ? 3.554 27.335 -8.054 1.00 38.62 179 THR A C 1
ATOM 1440 O O . THR A 1 179 ? 4.431 27.669 -7.270 1.00 38.62 179 THR A O 1
ATOM 1443 N N . CYS A 1 180 ? 3.384 26.052 -8.386 1.00 34.09 180 CYS A N 1
ATOM 1444 C CA . CYS A 1 180 ? 4.472 25.085 -8.266 1.00 34.09 180 CYS A CA 1
ATOM 1445 C C . CYS A 1 180 ? 4.486 24.177 -9.503 1.00 34.09 180 CYS A C 1
ATOM 1447 O O . CYS A 1 180 ? 3.932 23.082 -9.526 1.00 34.09 180 CYS A O 1
ATOM 1449 N N . THR A 1 181 ? 5.084 24.689 -10.578 1.00 31.80 181 THR A N 1
ATOM 1450 C CA . THR A 1 181 ? 5.700 23.878 -11.633 1.00 31.80 181 THR A CA 1
ATOM 1451 C C . THR A 1 181 ? 7.132 23.588 -11.201 1.00 31.80 181 THR A C 1
ATOM 1453 O O . THR A 1 181 ? 8.058 24.279 -11.618 1.00 31.80 181 THR A O 1
ATOM 1456 N N . ILE A 1 182 ? 7.316 22.618 -10.311 1.00 34.62 182 ILE A N 1
ATOM 1457 C CA . ILE A 1 182 ? 8.631 22.071 -9.965 1.00 34.62 182 ILE A CA 1
ATOM 1458 C C . ILE A 1 182 ? 8.439 20.549 -9.889 1.00 34.62 182 ILE A C 1
ATOM 1460 O O . ILE A 1 182 ? 7.421 20.121 -9.338 1.00 34.62 182 ILE A O 1
ATOM 1464 N N . PRO A 1 183 ? 9.338 19.720 -10.459 1.00 37.53 183 PRO A N 1
ATOM 1465 C CA . PRO A 1 183 ? 9.325 18.286 -10.185 1.00 37.53 183 PRO A CA 1
ATOM 1466 C C . PRO A 1 183 ? 9.354 18.116 -8.667 1.00 37.53 183 PRO A C 1
ATOM 1468 O O . PRO A 1 183 ? 10.144 18.802 -8.015 1.00 37.53 183 PRO A O 1
ATOM 1471 N N . LEU A 1 184 ? 8.475 17.280 -8.109 1.00 40.22 184 LEU A N 1
ATOM 1472 C CA . LEU A 1 184 ? 8.476 16.992 -6.674 1.00 40.22 184 LEU A CA 1
ATOM 1473 C C . LEU A 1 184 ? 9.925 16.693 -6.254 1.00 40.22 184 LEU A C 1
ATOM 1475 O O . LEU A 1 184 ? 10.525 15.773 -6.817 1.00 40.22 184 LEU A O 1
ATOM 1479 N N . PRO A 1 185 ? 10.537 17.491 -5.360 1.00 36.19 185 PRO A N 1
ATOM 1480 C CA . PRO A 1 185 ? 11.851 17.146 -4.865 1.00 36.19 185 PRO A CA 1
ATOM 1481 C C . PRO A 1 185 ? 11.717 15.833 -4.094 1.00 36.19 185 PRO A C 1
ATOM 1483 O O . PRO A 1 185 ? 10.721 15.607 -3.405 1.00 36.19 185 PRO A O 1
ATOM 1486 N N . ILE A 1 186 ? 12.732 14.983 -4.225 1.00 40.47 186 ILE A N 1
ATOM 1487 C CA . ILE A 1 186 ? 12.985 13.849 -3.335 1.00 40.47 186 ILE A CA 1
ATOM 1488 C C . ILE A 1 186 ? 12.785 14.353 -1.887 1.00 40.47 186 ILE A C 1
ATOM 1490 O O . ILE A 1 186 ? 13.521 15.242 -1.456 1.00 40.47 186 ILE A O 1
ATOM 1494 N N . GLY A 1 187 ? 11.751 13.870 -1.182 1.00 45.44 187 GLY A N 1
ATOM 1495 C CA . GLY A 1 187 ? 11.456 14.234 0.218 1.00 45.44 187 GLY A CA 1
ATOM 1496 C C . GLY A 1 187 ? 10.743 15.582 0.458 1.00 45.44 187 GLY A C 1
ATOM 1497 O O . GLY A 1 187 ? 11.141 16.357 1.327 1.00 45.44 187 GLY A O 1
ATOM 1498 N N . GLY A 1 188 ? 9.702 15.912 -0.312 1.00 41.81 188 GLY A N 1
ATOM 1499 C CA . GLY A 1 188 ? 8.991 17.198 -0.231 1.00 41.81 188 GLY A CA 1
ATOM 1500 C C . GLY A 1 188 ? 7.972 17.359 0.914 1.00 41.81 188 GLY A C 1
ATOM 1501 O O . GLY A 1 188 ? 6.778 17.496 0.648 1.00 41.81 188 GLY A O 1
ATOM 1502 N N . ALA A 1 189 ? 8.422 17.430 2.167 1.00 44.38 189 ALA A N 1
ATOM 1503 C CA . ALA A 1 189 ? 7.626 17.877 3.321 1.00 44.38 189 ALA A CA 1
ATOM 1504 C C . ALA A 1 189 ? 7.741 19.412 3.531 1.00 44.38 189 ALA A C 1
ATOM 1506 O O . ALA A 1 189 ? 8.853 19.926 3.648 1.00 44.38 189 ALA A O 1
ATOM 1507 N N . LEU A 1 190 ? 6.627 20.169 3.625 1.00 49.66 190 LEU A N 1
ATOM 1508 C CA . LEU A 1 190 ? 6.656 21.616 3.950 1.00 49.66 190 LEU A CA 1
ATOM 1509 C C . LEU A 1 190 ? 6.100 21.931 5.345 1.00 49.66 190 LEU A C 1
ATOM 1511 O O . LEU A 1 190 ? 5.094 21.390 5.797 1.00 49.66 190 LEU A O 1
ATOM 1515 N N . LEU A 1 191 ? 6.781 22.870 5.999 1.00 44.81 191 LEU A N 1
ATOM 1516 C CA . LEU A 1 191 ? 6.608 23.319 7.377 1.00 44.81 191 LEU A CA 1
ATOM 1517 C C . LEU A 1 191 ? 5.540 24.431 7.484 1.00 44.81 191 LEU A C 1
ATOM 1519 O O . LEU A 1 191 ? 5.947 25.586 7.413 1.00 44.81 191 LEU A O 1
ATOM 1523 N N . SER A 1 192 ? 4.232 24.144 7.650 1.00 44.72 192 SER A N 1
ATOM 1524 C CA . SER A 1 192 ? 3.248 25.108 8.245 1.00 44.72 192 SER A CA 1
ATOM 1525 C C . SER A 1 192 ? 1.744 24.735 8.179 1.00 44.72 192 SER A C 1
ATOM 1527 O O . SER A 1 192 ? 0.909 25.614 7.964 1.00 44.72 192 SER A O 1
ATOM 1529 N N . GLN A 1 193 ? 1.325 23.482 8.396 1.00 52.50 193 GLN A N 1
ATOM 1530 C CA . GLN A 1 193 ? -0.100 23.224 8.691 1.00 52.50 193 GLN A CA 1
ATOM 1531 C C . GLN A 1 193 ? -0.314 22.961 10.184 1.00 52.50 193 GLN A C 1
ATOM 1533 O O . GLN A 1 193 ? 0.225 22.006 10.737 1.00 52.50 193 GLN A O 1
ATOM 1538 N N . ASP A 1 194 ? -1.121 23.816 10.821 1.00 52.75 194 ASP A N 1
ATOM 1539 C CA . ASP A 1 194 ? -1.500 23.721 12.240 1.00 52.75 194 ASP A CA 1
ATOM 1540 C C . ASP A 1 194 ? -2.483 22.563 12.522 1.00 52.75 194 ASP A C 1
ATOM 1542 O O . ASP A 1 194 ? -2.712 22.205 13.678 1.00 52.75 194 ASP A O 1
ATOM 1546 N N . SER A 1 195 ? -3.078 21.961 11.484 1.00 65.06 195 SER A N 1
ATOM 1547 C CA . SER A 1 195 ? -4.029 20.855 11.622 1.00 65.06 195 SER A CA 1
ATOM 1548 C C . SER A 1 195 ? -3.972 19.887 10.445 1.00 65.06 195 SER A C 1
ATOM 1550 O O . SER A 1 195 ? -3.951 20.312 9.293 1.00 65.06 195 SER A O 1
ATOM 1552 N N . VAL A 1 196 ? -4.035 18.595 10.755 1.00 81.12 196 VAL A N 1
ATOM 1553 C CA . VAL A 1 196 ? -4.018 17.482 9.802 1.00 81.12 196 VAL A CA 1
ATOM 1554 C C . VAL A 1 196 ? -5.454 17.049 9.482 1.00 81.12 196 VAL A C 1
ATOM 1556 O O . VAL A 1 196 ? -6.247 16.841 10.403 1.00 81.12 196 VAL A O 1
ATOM 1559 N N . ASP A 1 197 ? -5.803 16.890 8.201 1.00 87.00 197 ASP A N 1
ATOM 1560 C CA . ASP A 1 197 ? -7.138 16.423 7.800 1.00 87.00 197 ASP A CA 1
ATOM 1561 C C . ASP A 1 197 ? -7.232 14.888 7.765 1.00 87.00 197 ASP A C 1
ATOM 1563 O O . ASP A 1 197 ? -6.801 14.231 6.821 1.00 87.00 197 ASP A O 1
ATOM 1567 N N . LEU A 1 198 ? -7.862 14.308 8.789 1.00 91.38 198 LEU A N 1
ATOM 1568 C CA . LEU A 1 198 ? -8.134 12.867 8.880 1.00 91.38 198 LEU A CA 1
ATOM 1569 C C . LEU A 1 198 ? -9.541 12.480 8.391 1.00 91.38 198 LEU A C 1
ATOM 1571 O O . LEU A 1 198 ? -9.980 11.336 8.577 1.00 91.38 198 LEU A O 1
ATOM 1575 N N . THR A 1 199 ? -10.287 13.412 7.792 1.00 92.19 199 THR A N 1
ATOM 1576 C CA . THR A 1 199 ? -11.662 13.180 7.322 1.00 92.19 199 THR A CA 1
ATOM 1577 C C . THR A 1 199 ? -11.763 12.001 6.348 1.00 92.19 199 THR A C 1
ATOM 1579 O O . THR A 1 199 ? -12.667 11.176 6.537 1.00 92.19 199 THR A O 1
ATOM 1582 N N . PRO A 1 200 ? -10.851 11.822 5.366 1.00 93.31 200 PRO A N 1
ATOM 1583 C CA . PRO A 1 200 ? -10.928 10.690 4.441 1.00 93.31 200 PRO A CA 1
ATOM 1584 C C . PRO A 1 200 ? -10.845 9.331 5.150 1.00 93.31 200 PRO A C 1
ATOM 1586 O O . PRO A 1 200 ? -11.698 8.460 4.944 1.00 93.31 200 PRO A O 1
ATOM 1589 N N . LEU A 1 201 ? -9.871 9.170 6.053 1.00 95.94 201 LEU A N 1
ATOM 1590 C CA . LEU A 1 201 ? -9.680 7.930 6.805 1.00 95.94 201 LEU A CA 1
ATOM 1591 C C . LEU A 1 201 ? -10.824 7.691 7.796 1.00 95.94 201 LEU A C 1
ATOM 1593 O O . LEU A 1 201 ? -11.397 6.604 7.819 1.00 95.94 201 LEU A O 1
ATOM 1597 N N . SER A 1 202 ? -11.211 8.695 8.586 1.00 95.56 202 SER A N 1
ATOM 1598 C CA . SER A 1 202 ? -12.296 8.557 9.573 1.00 95.56 202 SER A CA 1
ATOM 1599 C C . SER A 1 202 ? -13.653 8.236 8.928 1.00 95.56 202 SER A C 1
ATOM 1601 O O . SER A 1 202 ? -14.410 7.405 9.447 1.00 95.56 202 SER A O 1
ATOM 1603 N N . THR A 1 203 ? -13.940 8.812 7.755 1.00 95.06 203 THR A N 1
ATOM 1604 C CA . THR A 1 203 ? -15.131 8.493 6.952 1.00 95.06 203 THR A CA 1
ATOM 1605 C C . THR A 1 203 ? -15.101 7.039 6.491 1.00 95.06 203 THR A C 1
ATOM 1607 O O . THR A 1 203 ? -16.095 6.316 6.628 1.00 95.06 203 THR A O 1
ATOM 1610 N N . PHE A 1 204 ? -13.953 6.576 5.990 1.00 95.88 204 PHE A N 1
ATOM 1611 C CA . PHE A 1 204 ? -13.781 5.187 5.583 1.00 95.88 204 PHE A CA 1
ATOM 1612 C C . PHE A 1 204 ? -13.925 4.211 6.761 1.00 95.88 204 PHE A C 1
ATOM 1614 O O . PHE A 1 204 ? -14.702 3.258 6.666 1.00 95.88 204 PHE A O 1
ATOM 1621 N N . LEU A 1 205 ? -13.256 4.474 7.887 1.00 95.62 205 LEU A N 1
ATOM 1622 C CA . LEU A 1 205 ? -13.334 3.653 9.099 1.00 95.62 205 LEU A CA 1
ATOM 1623 C C . LEU A 1 205 ? -14.776 3.552 9.625 1.00 95.62 205 LEU A C 1
ATOM 1625 O O . LEU A 1 205 ? -15.259 2.461 9.940 1.00 95.62 205 LEU A O 1
ATOM 1629 N N . SER A 1 206 ? -15.508 4.669 9.630 1.00 94.44 206 SER A N 1
ATOM 1630 C CA . SER A 1 206 ? -16.928 4.705 10.007 1.00 94.44 206 SER A CA 1
ATOM 1631 C C . SER A 1 206 ? -17.791 3.834 9.090 1.00 94.44 206 SER A C 1
ATOM 1633 O O . SER A 1 206 ? -18.661 3.091 9.559 1.00 94.44 206 SER A O 1
ATOM 1635 N N . LYS A 1 207 ? -17.531 3.879 7.777 1.00 93.31 207 LYS A N 1
ATOM 1636 C CA . LYS A 1 207 ? -18.233 3.069 6.775 1.00 93.31 207 LYS A CA 1
ATOM 1637 C C . LYS A 1 207 ? -17.983 1.574 6.980 1.00 93.31 207 LYS A C 1
ATOM 1639 O O . LYS A 1 207 ? -18.946 0.816 7.085 1.00 93.31 207 LYS A O 1
ATOM 1644 N N . ILE A 1 208 ? -16.728 1.139 7.101 1.00 92.69 208 ILE A N 1
ATOM 1645 C CA . ILE A 1 208 ? -16.415 -0.292 7.274 1.00 92.69 208 ILE A CA 1
ATOM 1646 C C . ILE A 1 208 ? -16.894 -0.840 8.620 1.00 92.69 208 ILE A C 1
ATOM 1648 O O . ILE A 1 208 ? -17.304 -1.999 8.691 1.00 92.69 208 ILE A O 1
ATOM 1652 N N . LYS A 1 209 ? -16.921 -0.003 9.669 1.00 91.50 209 LYS A N 1
ATOM 1653 C CA . LYS A 1 209 ? -17.510 -0.347 10.970 1.00 91.50 209 LYS A CA 1
ATOM 1654 C C . LYS A 1 209 ? -19.008 -0.604 10.836 1.00 91.50 209 LYS A C 1
ATOM 1656 O O . LYS A 1 209 ? -19.499 -1.607 11.345 1.00 91.50 209 LYS A O 1
ATOM 1661 N N . LYS A 1 210 ? -19.725 0.256 10.102 1.00 91.94 210 LYS A N 1
ATOM 1662 C CA . LYS A 1 210 ? -21.159 0.091 9.814 1.00 91.94 210 LYS A CA 1
ATOM 1663 C C . LYS A 1 210 ? -21.447 -1.147 8.960 1.00 91.94 210 LYS A C 1
ATOM 1665 O O . LYS A 1 210 ? -22.438 -1.829 9.197 1.00 91.94 210 LYS A O 1
ATOM 1670 N N . GLU A 1 211 ? -20.595 -1.439 7.982 1.00 90.75 211 GLU A N 1
ATOM 1671 C CA . GLU A 1 211 ? -20.741 -2.595 7.085 1.00 90.75 211 GLU A CA 1
ATOM 1672 C C . GLU A 1 211 ? -20.201 -3.910 7.682 1.00 90.75 211 GLU A C 1
ATOM 1674 O O . GLU A 1 211 ? -20.319 -4.956 7.047 1.00 90.75 211 GLU A O 1
ATOM 1679 N N . ASN A 1 212 ? -19.615 -3.877 8.885 1.00 88.75 212 ASN A N 1
ATOM 1680 C CA . ASN A 1 212 ? -18.934 -5.011 9.521 1.00 88.75 212 ASN A CA 1
ATOM 1681 C C . ASN A 1 212 ? -17.862 -5.665 8.618 1.00 88.75 212 ASN A C 1
ATOM 1683 O O . ASN A 1 212 ? -17.684 -6.884 8.603 1.00 88.75 212 ASN A O 1
ATOM 1687 N N . LYS A 1 213 ? -17.143 -4.845 7.843 1.00 90.25 213 LYS A N 1
ATOM 1688 C CA . LYS A 1 213 ? -16.073 -5.272 6.930 1.00 90.25 213 LYS A CA 1
ATOM 1689 C C . LYS A 1 213 ? -14.712 -4.949 7.533 1.00 90.25 213 LYS A C 1
ATOM 1691 O O . LYS A 1 213 ? -14.053 -4.017 7.104 1.00 90.25 213 LYS A O 1
ATOM 1696 N N . GLN A 1 214 ? -14.301 -5.683 8.559 1.00 91.25 214 GLN A N 1
ATOM 1697 C CA . GLN A 1 214 ? -12.997 -5.468 9.194 1.00 91.25 214 GLN A CA 1
ATOM 1698 C C . GLN A 1 214 ? -11.838 -5.899 8.262 1.00 91.25 214 GLN A C 1
ATOM 1700 O O . GLN A 1 214 ? -11.972 -6.936 7.598 1.00 91.25 214 GLN A O 1
ATOM 1705 N N . PRO A 1 215 ? -10.700 -5.172 8.221 1.00 95.25 215 PRO A N 1
ATOM 1706 C CA . PRO A 1 215 ? -9.491 -5.666 7.561 1.00 95.25 215 PRO A CA 1
ATOM 1707 C C . PRO A 1 215 ? -8.944 -6.906 8.282 1.00 95.25 215 PRO A C 1
ATOM 1709 O O . PRO A 1 215 ? -9.232 -7.143 9.454 1.00 95.25 215 PRO A O 1
ATOM 1712 N N . GLN A 1 216 ? -8.118 -7.700 7.601 1.00 94.88 216 GLN A N 1
ATOM 1713 C CA . GLN A 1 216 ? -7.395 -8.807 8.244 1.00 94.88 216 GLN A CA 1
ATOM 1714 C C . GLN A 1 216 ? -6.116 -8.347 8.947 1.00 94.88 216 GLN A C 1
ATOM 1716 O O . GLN A 1 216 ? -5.636 -9.021 9.860 1.00 94.88 216 GLN A O 1
ATOM 1721 N N . PHE A 1 217 ? -5.565 -7.220 8.502 1.00 96.62 217 PHE A N 1
ATOM 1722 C CA . PHE A 1 217 ? -4.309 -6.664 8.977 1.00 96.62 217 PHE A CA 1
ATOM 1723 C C . PHE A 1 217 ? -4.262 -5.168 8.679 1.00 96.62 217 PHE A C 1
ATOM 1725 O O . PHE A 1 217 ? -4.861 -4.725 7.693 1.00 96.62 217 PHE A O 1
ATOM 1732 N N . ILE A 1 218 ? -3.568 -4.419 9.530 1.00 98.12 218 ILE A N 1
ATOM 1733 C CA . ILE A 1 218 ? -3.296 -2.998 9.352 1.00 98.12 218 ILE A CA 1
ATOM 1734 C C . ILE A 1 218 ? -1.782 -2.793 9.304 1.00 98.12 218 ILE A C 1
ATOM 1736 O O . ILE A 1 218 ? -1.051 -3.337 10.135 1.00 98.12 218 ILE A O 1
ATOM 1740 N N . THR A 1 219 ? -1.327 -2.002 8.348 1.00 98.44 219 THR A N 1
ATOM 1741 C CA . THR A 1 219 ? 0.050 -1.517 8.244 1.00 98.44 219 THR A CA 1
ATOM 1742 C C . THR A 1 219 ? 0.043 0.005 8.301 1.00 98.44 219 THR A C 1
ATOM 1744 O O . THR A 1 219 ? -0.884 0.645 7.802 1.00 98.44 219 THR A O 1
ATOM 1747 N N . ILE A 1 220 ? 1.039 0.574 8.977 1.00 98.56 220 ILE A N 1
ATOM 1748 C CA . ILE A 1 220 ? 1.278 2.012 9.033 1.00 98.56 220 ILE A CA 1
ATOM 1749 C C . ILE A 1 220 ? 2.745 2.262 8.692 1.00 98.56 220 ILE A C 1
ATOM 1751 O O . ILE A 1 220 ? 3.606 1.760 9.410 1.00 98.56 220 ILE A O 1
ATOM 1755 N N . ALA A 1 221 ? 3.019 3.043 7.651 1.00 97.50 221 ALA A N 1
ATOM 1756 C CA . ALA A 1 221 ? 4.360 3.528 7.325 1.00 97.50 221 ALA A CA 1
ATOM 1757 C C . ALA A 1 221 ? 4.507 4.979 7.793 1.00 97.50 221 ALA A C 1
ATOM 1759 O O . ALA A 1 221 ? 3.645 5.815 7.508 1.00 97.50 221 ALA A O 1
ATOM 1760 N N . ARG A 1 222 ? 5.554 5.273 8.572 1.00 96.06 222 ARG A N 1
ATOM 1761 C CA . ARG A 1 222 ? 5.796 6.627 9.089 1.00 96.06 222 ARG A CA 1
ATOM 1762 C C . ARG A 1 222 ? 6.377 7.543 8.026 1.00 96.06 222 ARG A C 1
ATOM 1764 O O . ARG A 1 222 ? 5.986 8.709 8.006 1.00 96.06 222 ARG A O 1
ATOM 1771 N N . SER A 1 223 ? 7.290 7.036 7.200 1.00 92.38 223 SER A N 1
ATOM 1772 C CA . SER A 1 223 ? 7.992 7.786 6.152 1.00 92.38 223 SER A CA 1
ATOM 1773 C C . SER A 1 223 ? 8.609 9.086 6.686 1.00 92.38 223 SER A C 1
ATOM 1775 O O . SER A 1 223 ? 8.499 10.149 6.081 1.00 92.38 223 SER A O 1
ATOM 1777 N N . ALA A 1 224 ? 9.171 9.056 7.901 1.00 90.94 224 ALA A N 1
ATOM 1778 C CA . ALA A 1 224 ? 9.802 10.231 8.500 1.00 90.94 224 ALA A CA 1
ATOM 1779 C C . ALA A 1 224 ? 11.297 10.285 8.174 1.00 90.94 224 ALA A C 1
ATOM 1781 O O . ALA A 1 224 ? 11.842 11.369 7.940 1.00 90.94 224 ALA A O 1
ATOM 1782 N N . THR A 1 225 ? 11.965 9.129 8.127 1.00 89.62 225 THR A N 1
ATOM 1783 C CA . THR A 1 225 ? 13.398 9.047 7.808 1.00 89.62 225 THR A CA 1
ATOM 1784 C C . THR A 1 225 ? 13.719 9.250 6.332 1.00 89.62 225 THR A C 1
ATOM 1786 O O . THR A 1 225 ? 14.809 9.730 6.023 1.00 89.62 225 THR A O 1
ATOM 1789 N N . ASP A 1 226 ? 12.791 8.934 5.429 1.00 84.62 226 ASP A N 1
ATOM 1790 C CA . ASP A 1 226 ? 12.902 9.208 3.987 1.00 84.62 226 ASP A CA 1
ATOM 1791 C C . ASP A 1 226 ? 12.413 10.620 3.597 1.00 84.62 226 ASP A C 1
ATOM 1793 O O . ASP A 1 226 ? 12.631 11.068 2.470 1.00 84.62 226 ASP A O 1
ATOM 1797 N N . GLY A 1 227 ? 11.829 11.360 4.546 1.00 83.44 227 GLY A N 1
ATOM 1798 C CA . GLY A 1 227 ? 11.503 12.779 4.416 1.00 83.44 227 GLY A CA 1
ATOM 1799 C C . GLY A 1 227 ? 10.142 13.093 3.794 1.00 83.44 227 GLY A C 1
ATOM 1800 O O . GLY A 1 227 ? 9.874 14.267 3.532 1.00 83.44 227 GLY A O 1
ATOM 1801 N N . TYR A 1 228 ? 9.274 12.102 3.572 1.00 86.06 228 TYR A N 1
ATOM 1802 C CA . TYR A 1 228 ? 7.924 12.349 3.042 1.00 86.06 228 TYR A CA 1
ATOM 1803 C C . TYR A 1 228 ? 6.966 12.886 4.111 1.00 86.06 228 TYR A C 1
ATOM 1805 O O . TYR A 1 228 ? 6.232 13.850 3.876 1.00 86.06 228 TYR A O 1
A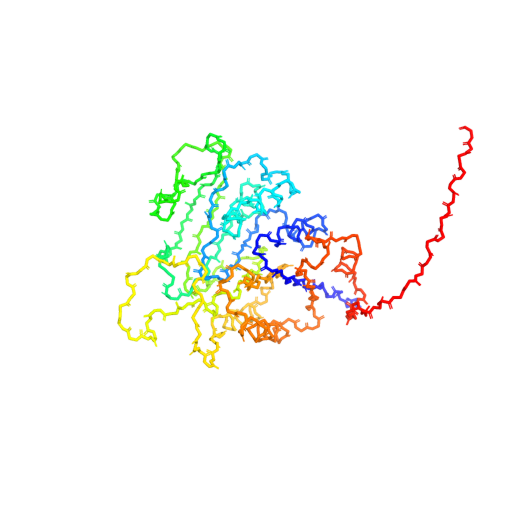TOM 1813 N N . THR A 1 229 ? 7.032 12.336 5.321 1.00 88.94 229 THR A N 1
ATOM 1814 C CA . THR A 1 229 ? 6.329 12.847 6.496 1.00 88.94 229 THR A CA 1
ATOM 1815 C C . THR A 1 229 ? 7.252 13.778 7.294 1.00 88.94 229 THR A C 1
ATOM 1817 O O . THR A 1 229 ? 8.307 13.358 7.772 1.00 88.94 229 THR A O 1
ATOM 1820 N N . PRO A 1 230 ? 6.870 15.046 7.528 1.00 87.12 230 PRO A N 1
ATOM 1821 C CA . PRO A 1 230 ? 7.646 15.975 8.340 1.00 87.12 230 PRO A CA 1
ATOM 1822 C C . PRO A 1 230 ? 7.893 15.435 9.761 1.00 87.12 230 PRO A C 1
ATOM 1824 O O . PRO A 1 230 ? 6.950 15.113 10.487 1.00 87.12 230 PRO A O 1
ATOM 1827 N N . ASN A 1 231 ? 9.155 15.421 10.205 1.00 85.94 231 ASN A N 1
ATOM 1828 C CA . ASN A 1 231 ? 9.556 14.932 11.536 1.00 85.94 231 ASN A CA 1
ATOM 1829 C C . ASN A 1 231 ? 8.838 15.634 12.705 1.00 85.94 231 ASN A C 1
ATOM 1831 O O . ASN A 1 231 ? 8.616 15.039 13.753 1.00 85.94 231 ASN A O 1
ATOM 1835 N N . ASN A 1 232 ? 8.445 16.899 12.542 1.00 83.62 232 ASN A N 1
ATOM 1836 C CA . ASN A 1 232 ? 7.688 17.638 13.555 1.00 83.62 232 ASN A CA 1
ATOM 1837 C C . ASN A 1 232 ? 6.192 17.268 13.600 1.00 83.62 232 ASN A C 1
ATOM 1839 O O . ASN A 1 232 ? 5.505 17.657 14.543 1.00 83.62 232 ASN A O 1
ATOM 1843 N N . LEU A 1 233 ? 5.682 16.554 12.590 1.00 86.56 233 LEU A N 1
ATOM 1844 C CA . LEU A 1 233 ? 4.275 16.163 12.471 1.00 86.56 233 LEU A CA 1
ATOM 1845 C C . LEU A 1 233 ? 4.050 14.652 12.608 1.00 86.56 233 LEU A C 1
ATOM 1847 O O . LEU A 1 233 ? 2.983 14.269 13.087 1.00 86.56 233 LEU A O 1
ATOM 1851 N N . VAL A 1 234 ? 5.025 13.803 12.259 1.00 90.62 234 VAL A N 1
ATOM 1852 C CA . VAL A 1 234 ? 4.874 12.333 12.218 1.00 90.62 234 VAL A CA 1
ATOM 1853 C C . VAL A 1 234 ? 4.252 11.749 13.491 1.00 90.62 234 VAL A C 1
ATOM 1855 O O . VAL A 1 234 ? 3.288 10.990 13.413 1.00 90.62 234 VAL A O 1
ATOM 1858 N N . ASP A 1 235 ? 4.728 12.140 14.675 1.00 92.69 235 ASP A N 1
ATOM 1859 C CA . ASP A 1 235 ? 4.231 11.584 15.938 1.00 92.69 235 ASP A CA 1
ATOM 1860 C C . ASP A 1 235 ? 2.806 12.048 16.256 1.00 92.69 235 ASP A C 1
ATOM 1862 O O . ASP A 1 235 ? 1.998 11.282 16.796 1.00 92.69 235 ASP A O 1
ATOM 1866 N N . THR A 1 236 ? 2.472 13.283 15.873 1.00 91.75 236 THR A N 1
ATOM 1867 C CA . THR A 1 236 ? 1.120 13.836 15.996 1.00 91.75 236 THR A CA 1
ATOM 1868 C C . THR A 1 236 ? 0.159 13.085 15.078 1.00 91.75 236 THR A C 1
ATOM 1870 O O . THR A 1 236 ? -0.874 12.604 15.549 1.00 91.75 236 THR A O 1
ATOM 1873 N N . ILE A 1 237 ? 0.514 12.914 13.801 1.00 93.44 237 ILE A N 1
ATOM 1874 C CA . ILE A 1 237 ? -0.305 12.193 12.815 1.00 93.44 237 ILE A CA 1
ATOM 1875 C C . ILE A 1 237 ? -0.490 10.739 13.257 1.00 93.44 237 ILE A C 1
ATOM 1877 O O . ILE A 1 237 ? -1.624 10.270 13.354 1.00 93.44 237 ILE A O 1
ATOM 1881 N N . GLN A 1 238 ? 0.598 10.047 13.614 1.00 95.75 238 GLN A N 1
ATOM 1882 C CA . GLN A 1 238 ? 0.558 8.672 14.113 1.00 95.75 238 GLN A CA 1
ATOM 1883 C C . GLN A 1 238 ? -0.405 8.543 15.298 1.00 95.75 238 GLN A C 1
ATOM 1885 O O . GLN A 1 238 ? -1.253 7.653 15.320 1.00 95.75 238 GLN A O 1
ATOM 1890 N N . THR A 1 239 ? -0.306 9.439 16.284 1.00 95.19 239 THR A N 1
ATOM 1891 C CA . THR A 1 239 ? -1.165 9.408 17.477 1.00 95.19 239 THR A CA 1
ATOM 1892 C C . THR A 1 239 ? -2.640 9.572 17.116 1.00 95.19 239 THR A C 1
ATOM 1894 O O . THR A 1 239 ? -3.494 8.847 17.638 1.00 95.19 239 THR A O 1
ATOM 1897 N N . GLN A 1 240 ? -2.962 10.488 16.204 1.00 95.31 240 GLN A N 1
ATOM 1898 C CA . GLN A 1 240 ? -4.342 10.716 15.787 1.00 95.31 240 GLN A CA 1
ATOM 1899 C C . GLN A 1 240 ? -4.895 9.549 14.947 1.00 95.31 240 GLN A C 1
ATOM 1901 O O . GLN A 1 240 ? -6.018 9.105 15.192 1.00 95.31 240 GLN A O 1
ATOM 1906 N N . VAL A 1 241 ? -4.099 8.978 14.033 1.00 97.06 241 VAL A N 1
ATOM 1907 C CA . VAL A 1 241 ? -4.462 7.767 13.272 1.00 97.06 241 VAL A CA 1
ATOM 1908 C C . VAL A 1 241 ? -4.724 6.592 14.218 1.00 97.06 241 VAL A C 1
ATOM 1910 O O . VAL A 1 241 ? -5.766 5.943 14.120 1.00 97.06 241 VAL A O 1
ATOM 1913 N N . LEU A 1 242 ? -3.840 6.346 15.189 1.00 96.38 242 LEU A N 1
ATOM 1914 C CA . LEU A 1 242 ? -4.027 5.278 16.178 1.00 96.38 242 LEU A CA 1
ATOM 1915 C C . LEU A 1 242 ? -5.264 5.497 17.051 1.00 96.38 242 LEU A C 1
ATOM 1917 O O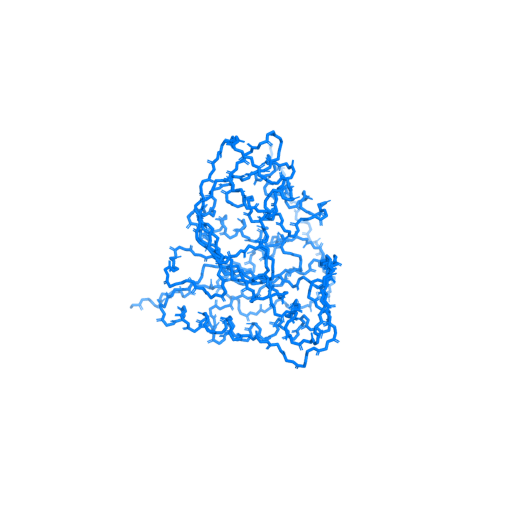 . LEU A 1 242 ? -5.955 4.531 17.373 1.00 96.38 242 LEU A O 1
ATOM 1921 N N . THR A 1 243 ? -5.579 6.750 17.388 1.00 95.44 243 THR A N 1
ATOM 1922 C CA . THR A 1 243 ? -6.812 7.096 18.108 1.00 95.44 243 THR A CA 1
ATOM 1923 C C . THR A 1 243 ? -8.042 6.700 17.288 1.00 95.44 243 THR A C 1
ATOM 1925 O O . THR A 1 243 ? -8.895 5.970 17.791 1.00 95.44 243 THR A O 1
ATOM 1928 N N . LEU A 1 244 ? -8.091 7.053 15.997 1.00 96.25 244 LEU A N 1
ATOM 1929 C CA . LEU A 1 244 ? -9.187 6.659 15.102 1.00 96.25 244 LEU A CA 1
ATOM 1930 C C . LEU A 1 244 ? -9.323 5.136 14.960 1.00 96.25 244 LEU A C 1
ATOM 1932 O O . LEU A 1 244 ? -10.437 4.600 14.970 1.00 96.25 244 LEU A O 1
ATOM 1936 N N . LEU A 1 245 ? -8.202 4.420 14.837 1.00 96.31 245 LEU A N 1
ATOM 1937 C CA . LEU A 1 245 ? -8.203 2.958 14.756 1.00 96.31 245 LEU A CA 1
ATOM 1938 C C . LEU A 1 245 ? -8.703 2.327 16.062 1.00 96.31 245 LEU A C 1
ATOM 1940 O O . LEU A 1 245 ? -9.520 1.403 16.021 1.00 96.31 245 LEU A O 1
ATOM 1944 N N . ASN A 1 246 ? -8.274 2.842 17.215 1.00 93.69 246 ASN A N 1
ATOM 1945 C CA . ASN A 1 246 ? -8.720 2.369 18.522 1.00 93.69 246 ASN A CA 1
ATOM 1946 C C . ASN A 1 246 ? -10.215 2.653 18.758 1.00 93.69 246 ASN A C 1
ATOM 1948 O O . ASN A 1 246 ? -10.934 1.774 19.226 1.00 93.69 246 ASN A O 1
ATOM 1952 N N . ASP A 1 247 ? -10.727 3.812 18.347 1.00 92.94 247 ASP A N 1
ATOM 1953 C CA . ASP A 1 247 ? -12.162 4.134 18.426 1.00 92.94 247 ASP A CA 1
ATOM 1954 C C . ASP A 1 247 ? -13.015 3.249 17.495 1.00 92.94 247 ASP A C 1
ATOM 1956 O O . ASP A 1 247 ? -14.195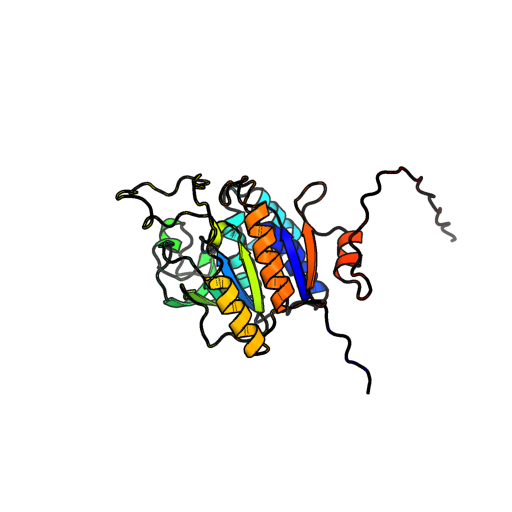 2.950 17.748 1.00 92.94 247 ASP A O 1
ATOM 1960 N N . THR A 1 248 ? -12.413 2.784 16.400 1.00 93.44 248 THR A N 1
ATOM 1961 C CA . THR A 1 248 ? -13.071 1.921 15.417 1.00 93.44 248 THR A CA 1
ATOM 1962 C C . THR A 1 248 ? -13.092 0.460 15.866 1.00 93.44 248 THR A C 1
ATOM 1964 O O . THR A 1 248 ? -14.162 -0.157 15.855 1.00 93.44 248 THR A O 1
ATOM 1967 N N . PHE A 1 249 ? -11.946 -0.084 16.285 1.00 90.88 249 PHE A N 1
ATOM 1968 C CA . PHE A 1 249 ? -11.746 -1.520 16.533 1.00 90.88 249 PHE A CA 1
ATOM 1969 C C . PHE A 1 249 ? -11.639 -1.902 18.021 1.00 90.88 249 PHE A C 1
ATOM 1971 O O . PHE A 1 249 ? -11.855 -3.065 18.376 1.00 90.88 249 PHE A O 1
ATOM 1978 N N . GLY A 1 250 ? -11.372 -0.941 18.907 1.00 84.94 250 GLY A N 1
ATOM 1979 C CA . GLY A 1 250 ? -11.311 -1.118 20.358 1.00 84.94 250 GLY A CA 1
ATOM 1980 C C . GLY A 1 250 ? -10.277 -2.149 20.811 1.00 84.94 250 GLY A C 1
ATOM 1981 O O . GLY A 1 250 ? -9.230 -2.324 20.196 1.00 84.94 250 GLY A O 1
ATOM 1982 N N . LYS A 1 251 ? -10.616 -2.902 21.869 1.00 74.44 251 LYS A N 1
ATOM 1983 C CA . LYS A 1 251 ? -9.750 -3.917 22.509 1.00 74.44 251 LYS A CA 1
ATOM 1984 C C . LYS A 1 251 ? -9.278 -5.056 21.590 1.00 74.44 251 LYS A C 1
ATOM 1986 O O . LYS A 1 251 ? -8.495 -5.886 22.031 1.00 74.44 251 LYS A O 1
ATOM 1991 N N . ALA A 1 252 ? -9.789 -5.147 20.362 1.00 79.88 252 ALA A N 1
ATOM 1992 C CA . ALA A 1 252 ? -9.316 -6.122 19.387 1.00 79.88 252 ALA A CA 1
ATOM 1993 C C . ALA A 1 252 ? -8.022 -5.673 18.688 1.00 79.88 252 ALA A C 1
ATOM 1995 O O . ALA A 1 252 ? -7.377 -6.513 18.071 1.00 79.88 252 ALA A O 1
ATOM 1996 N N . LEU A 1 253 ? -7.655 -4.387 18.746 1.00 87.00 253 LEU A N 1
ATOM 1997 C CA . LEU A 1 253 ? -6.481 -3.844 18.068 1.00 87.00 253 LEU A CA 1
ATOM 1998 C C . LEU A 1 253 ? -5.198 -4.113 18.874 1.00 87.00 253 LEU A C 1
ATOM 2000 O O . LEU A 1 253 ? -5.037 -3.603 19.978 1.00 87.00 253 LEU A O 1
ATOM 2004 N N . CYS A 1 254 ? -4.275 -4.884 18.303 1.00 89.12 254 CYS A N 1
ATOM 2005 C CA . CYS A 1 254 ? -2.938 -5.140 18.835 1.00 89.12 254 CYS A CA 1
ATOM 2006 C C . CYS A 1 254 ? -1.910 -4.380 17.987 1.00 89.12 254 CYS A C 1
ATOM 2008 O O . CYS A 1 254 ? -1.795 -4.643 16.788 1.00 89.12 254 CYS A O 1
ATOM 2010 N N . ILE A 1 255 ? -1.205 -3.424 18.600 1.00 88.81 255 ILE A N 1
ATOM 2011 C CA . ILE A 1 255 ? -0.260 -2.526 17.922 1.00 88.81 255 ILE A CA 1
ATOM 2012 C C . ILE A 1 255 ? 1.174 -2.959 18.229 1.00 88.81 255 ILE A C 1
ATOM 2014 O O . ILE A 1 255 ? 1.555 -3.050 19.396 1.00 88.81 255 ILE A O 1
ATOM 2018 N N . HIS A 1 256 ? 1.965 -3.169 17.181 1.00 90.25 256 HIS A N 1
ATOM 2019 C CA . HIS A 1 256 ? 3.401 -3.407 17.252 1.00 90.25 256 HIS A CA 1
ATOM 2020 C C . HIS A 1 256 ? 4.155 -2.299 16.509 1.00 90.25 256 HIS A C 1
ATOM 2022 O O . HIS A 1 256 ? 3.700 -1.843 15.461 1.00 90.25 256 HIS A O 1
ATOM 2028 N N . LYS A 1 257 ? 5.279 -1.847 17.068 1.00 88.88 257 LYS A N 1
ATOM 2029 C CA . LYS A 1 257 ? 6.149 -0.820 16.485 1.00 88.88 257 LYS A CA 1
ATOM 2030 C C . LYS A 1 257 ? 7.481 -1.464 16.127 1.00 88.88 257 LYS A C 1
ATOM 2032 O O . LYS A 1 257 ? 8.172 -1.914 17.032 1.00 88.88 257 LYS A O 1
ATOM 2037 N N . ASP A 1 258 ? 7.818 -1.454 14.848 1.00 86.12 258 ASP A N 1
ATOM 2038 C CA . ASP A 1 258 ? 9.084 -1.927 14.297 1.00 86.12 258 ASP A CA 1
ATOM 2039 C C . ASP A 1 258 ? 9.753 -0.760 13.562 1.00 86.12 258 ASP A C 1
ATOM 2041 O O . ASP A 1 258 ? 9.573 -0.558 12.366 1.00 86.12 258 ASP A O 1
ATOM 2045 N N . LEU A 1 259 ? 10.448 0.085 14.326 1.00 82.00 259 LEU A N 1
ATOM 2046 C CA . LEU A 1 259 ? 11.060 1.323 13.827 1.00 82.00 259 LEU A CA 1
ATOM 2047 C C . LEU A 1 259 ? 12.571 1.175 13.582 1.00 82.00 259 LEU A C 1
ATOM 2049 O O . LEU A 1 259 ? 13.290 2.169 13.546 1.00 82.00 259 LEU A O 1
ATOM 2053 N N . GLY A 1 260 ? 13.059 -0.063 13.434 1.00 64.50 260 GLY A N 1
ATOM 2054 C CA . GLY A 1 260 ? 14.420 -0.335 12.965 1.00 64.50 260 GLY A CA 1
ATOM 2055 C C . GLY A 1 260 ? 15.560 -0.057 13.954 1.00 64.50 260 GLY A C 1
ATOM 2056 O O . GLY A 1 260 ? 16.697 0.071 13.510 1.00 64.50 260 GLY A O 1
ATOM 2057 N N . GLU A 1 261 ? 15.309 0.017 15.269 1.00 55.94 261 GLU A N 1
ATOM 2058 C CA . GLU A 1 261 ? 16.370 0.329 16.248 1.00 55.94 261 GLU A CA 1
ATOM 2059 C C . GLU A 1 261 ? 17.402 -0.805 16.452 1.00 55.94 261 GLU A C 1
ATOM 2061 O O . GLU A 1 261 ? 18.520 -0.501 16.851 1.00 55.94 261 GLU A O 1
ATOM 2066 N N . ASP A 1 262 ? 17.094 -2.075 16.132 1.00 48.78 262 ASP A N 1
ATOM 2067 C CA . ASP A 1 262 ? 18.063 -3.190 16.278 1.00 48.78 262 ASP A CA 1
ATOM 2068 C C . ASP A 1 262 ? 17.923 -4.350 15.254 1.00 48.78 262 ASP A C 1
ATOM 2070 O O . ASP A 1 262 ? 18.907 -5.033 14.964 1.00 48.78 262 ASP A O 1
ATOM 2074 N N . THR A 1 263 ? 16.753 -4.574 14.638 1.00 50.69 263 THR A N 1
ATOM 2075 C CA . THR A 1 263 ? 16.545 -5.549 13.543 1.00 50.69 263 THR A CA 1
ATOM 2076 C C . THR A 1 263 ? 15.370 -5.115 12.664 1.00 50.69 263 THR A C 1
ATOM 2078 O O . THR A 1 263 ? 14.296 -4.892 13.203 1.00 50.69 263 THR A O 1
ATOM 2081 N N . ARG A 1 264 ? 15.535 -5.019 11.333 1.00 61.72 264 ARG A N 1
ATOM 2082 C CA . ARG A 1 264 ? 14.408 -4.773 10.408 1.00 61.72 264 ARG A CA 1
ATOM 2083 C C . ARG A 1 264 ? 13.602 -6.061 10.214 1.00 61.72 264 ARG A C 1
ATOM 2085 O O . ARG A 1 264 ? 14.125 -7.039 9.667 1.00 61.72 264 ARG A O 1
ATOM 2092 N N . GLY A 1 265 ? 12.346 -6.062 10.653 1.00 63.78 265 GLY A N 1
ATOM 2093 C CA . GLY A 1 265 ? 11.444 -7.209 10.602 1.00 63.78 265 GLY A CA 1
ATOM 2094 C C . GLY A 1 265 ? 11.391 -8.026 11.903 1.00 63.78 265 GLY A C 1
ATOM 2095 O O . GLY A 1 265 ? 12.263 -7.910 12.763 1.00 63.78 265 GLY A O 1
ATOM 2096 N N . PRO A 1 266 ? 10.377 -8.902 12.041 1.00 73.81 266 PRO A N 1
ATOM 2097 C CA . PRO A 1 266 ? 10.081 -9.584 13.295 1.00 73.81 266 PRO A CA 1
ATOM 2098 C C . PRO A 1 266 ? 11.191 -10.565 13.686 1.00 73.81 266 PRO A C 1
ATOM 2100 O O . PRO A 1 266 ? 11.529 -11.469 12.912 1.00 73.81 266 PRO A O 1
ATOM 2103 N N . ASN A 1 267 ? 11.704 -10.438 14.910 1.00 76.44 267 ASN A N 1
ATOM 2104 C CA . ASN A 1 267 ? 12.515 -11.479 15.538 1.00 76.44 267 ASN A CA 1
ATOM 2105 C C . ASN A 1 267 ? 11.628 -12.563 16.198 1.00 76.44 267 ASN A C 1
ATOM 2107 O O . ASN A 1 267 ? 10.402 -12.444 16.255 1.00 76.44 267 ASN A O 1
ATOM 2111 N N . ASP A 1 268 ? 12.240 -13.646 16.694 1.00 71.81 268 ASP A N 1
ATOM 2112 C CA . ASP A 1 268 ? 11.505 -14.770 17.301 1.00 71.81 268 ASP A CA 1
ATOM 2113 C C . ASP A 1 268 ? 10.605 -14.334 18.476 1.00 71.81 268 ASP A C 1
ATOM 2115 O O . ASP A 1 268 ? 9.523 -14.897 18.663 1.00 71.81 268 ASP A O 1
ATOM 2119 N N . GLU A 1 269 ? 11.023 -13.339 19.264 1.00 71.19 269 GLU A N 1
ATOM 2120 C CA . GLU A 1 269 ? 10.226 -12.809 20.373 1.00 71.19 269 GLU A CA 1
ATOM 2121 C C . GLU A 1 269 ? 9.050 -11.979 19.851 1.00 71.19 269 GLU A C 1
ATOM 2123 O O . GLU A 1 269 ? 7.909 -12.212 20.264 1.00 71.19 269 GLU A O 1
ATOM 2128 N N . ASP A 1 270 ? 9.292 -11.093 18.885 1.00 74.31 270 ASP A N 1
ATOM 2129 C CA . ASP A 1 270 ? 8.265 -10.274 18.240 1.00 74.31 270 ASP A CA 1
ATOM 2130 C C . ASP A 1 270 ? 7.159 -11.137 17.629 1.00 74.31 270 ASP A C 1
ATOM 2132 O O . ASP A 1 270 ? 5.969 -10.859 17.816 1.00 74.31 270 ASP A O 1
ATOM 2136 N N . GLU A 1 271 ? 7.528 -12.237 16.956 1.00 75.19 271 GLU A N 1
ATOM 2137 C CA . GLU A 1 271 ? 6.556 -13.186 16.410 1.00 75.19 271 GLU A CA 1
ATOM 2138 C C . GLU A 1 271 ? 5.679 -13.789 17.516 1.00 75.19 271 GLU A C 1
ATOM 2140 O O . GLU A 1 271 ? 4.463 -13.929 17.353 1.00 75.19 271 GLU A O 1
ATOM 2145 N N . ILE A 1 272 ? 6.275 -14.178 18.645 1.00 69.50 272 ILE A N 1
ATOM 2146 C CA . ILE A 1 272 ? 5.540 -14.800 19.749 1.00 69.50 272 ILE A CA 1
ATOM 2147 C C . ILE A 1 272 ? 4.573 -13.793 20.368 1.00 69.50 272 ILE A C 1
ATOM 2149 O O . ILE A 1 272 ? 3.393 -14.114 20.531 1.00 69.50 272 ILE A O 1
ATOM 2153 N N . TYR A 1 273 ? 5.034 -12.580 20.674 1.00 72.06 273 TYR A N 1
ATOM 2154 C CA . TYR A 1 273 ? 4.200 -11.560 21.309 1.00 72.06 273 TYR A CA 1
ATOM 2155 C C . TYR A 1 273 ? 3.064 -11.105 20.397 1.00 72.06 273 TYR A C 1
ATOM 2157 O O . TYR A 1 273 ? 1.905 -11.097 20.814 1.00 72.06 273 TYR A O 1
ATOM 2165 N N . PHE A 1 274 ? 3.359 -10.805 19.133 1.00 77.94 274 PHE A N 1
ATOM 2166 C CA . PHE A 1 274 ? 2.375 -10.270 18.195 1.00 77.94 274 PHE A CA 1
ATOM 2167 C C . PHE A 1 274 ? 1.287 -11.283 17.796 1.00 77.94 274 PHE A C 1
ATOM 2169 O O . PHE A 1 274 ? 0.170 -10.922 17.398 1.00 77.94 274 PHE A O 1
ATOM 2176 N N . PHE A 1 275 ? 1.584 -12.581 17.907 1.00 77.06 275 PHE A N 1
ATOM 2177 C CA . PHE A 1 275 ? 0.617 -13.649 17.653 1.00 77.06 275 PHE A CA 1
ATOM 2178 C C . PHE A 1 275 ? 0.024 -14.280 18.915 1.00 77.06 275 PHE A C 1
ATOM 2180 O O . PHE A 1 275 ? -0.892 -15.096 18.782 1.00 77.06 275 PHE A O 1
ATOM 2187 N N . SER A 1 276 ? 0.458 -13.871 20.110 1.00 69.44 276 SER A N 1
ATOM 2188 C CA . SER A 1 276 ? -0.072 -14.402 21.364 1.00 69.44 276 SER A CA 1
ATOM 2189 C C . SER A 1 276 ? -1.511 -13.924 21.622 1.00 69.44 276 SER A C 1
ATOM 2191 O O . SER A 1 276 ? -1.785 -12.725 21.545 1.00 69.44 276 SER A O 1
ATOM 2193 N N . PRO A 1 277 ? -2.451 -14.821 21.977 1.00 56.72 277 PRO A N 1
ATOM 2194 C CA . PRO A 1 277 ? -3.809 -14.436 22.364 1.00 56.72 277 PRO A CA 1
ATOM 2195 C C . PRO A 1 277 ? -3.882 -13.671 23.698 1.00 56.72 277 PRO A C 1
ATOM 2197 O O . PRO A 1 277 ? -4.927 -13.108 24.015 1.00 56.72 277 PRO A O 1
ATOM 2200 N N . SER A 1 278 ? -2.818 -13.683 24.510 1.00 56.69 278 SER A N 1
ATOM 2201 C CA . SER A 1 278 ? -2.907 -13.367 25.940 1.00 56.69 278 SER A CA 1
ATOM 2202 C C . SER A 1 278 ? -2.418 -11.980 26.366 1.00 56.69 278 SER A C 1
ATOM 2204 O O . SER A 1 278 ? -2.363 -11.741 27.570 1.00 56.69 278 SER A O 1
ATOM 2206 N N . VAL A 1 279 ? -2.028 -11.069 25.465 1.00 53.19 279 VAL A N 1
ATOM 2207 C CA . VAL A 1 279 ? -1.240 -9.897 25.894 1.00 53.19 279 VAL A CA 1
ATOM 2208 C C . VAL A 1 279 ? -1.744 -8.573 25.318 1.00 53.19 279 VAL A C 1
ATOM 2210 O O . VAL A 1 279 ? -1.539 -8.243 24.157 1.00 53.19 279 VAL A O 1
ATOM 2213 N N . ASN A 1 280 ? -2.361 -7.795 26.208 1.00 42.50 280 ASN A N 1
ATOM 2214 C CA . ASN A 1 280 ? -2.606 -6.357 26.087 1.00 42.50 280 ASN A CA 1
ATOM 2215 C C . ASN A 1 280 ? -1.566 -5.559 26.914 1.00 42.50 280 ASN A C 1
ATOM 2217 O O . ASN A 1 280 ? -1.822 -4.430 27.322 1.00 42.50 280 ASN A O 1
ATOM 2221 N N . GLU A 1 281 ? -0.415 -6.165 27.225 1.00 43.41 281 GLU A N 1
ATOM 2222 C CA . GLU A 1 281 ? 0.696 -5.538 27.948 1.00 43.41 281 GLU A CA 1
ATOM 2223 C C . GLU A 1 281 ? 1.886 -5.373 26.997 1.00 43.41 281 GLU A C 1
ATOM 2225 O O . GLU A 1 281 ? 2.462 -6.350 26.526 1.00 43.41 281 GLU A O 1
ATOM 2230 N N . GLN A 1 282 ? 2.248 -4.128 26.685 1.00 42.38 282 GLN A N 1
ATOM 2231 C CA . GLN A 1 282 ? 3.471 -3.848 25.932 1.00 42.38 282 GLN A CA 1
ATOM 2232 C C . GLN A 1 282 ? 4.704 -4.395 26.672 1.00 42.38 282 GLN A C 1
ATOM 2234 O O . GLN A 1 282 ? 4.716 -4.392 27.910 1.00 42.38 282 GLN A O 1
ATOM 2239 N N . PRO A 1 283 ? 5.756 -4.830 25.953 1.00 37.84 283 PRO A N 1
ATOM 2240 C CA . PRO A 1 283 ? 6.997 -5.240 26.591 1.00 37.84 283 PRO A CA 1
ATOM 2241 C C . PRO A 1 283 ? 7.558 -4.067 27.401 1.00 37.84 283 PRO A C 1
ATOM 2243 O O . PRO A 1 283 ? 7.773 -2.968 26.888 1.00 37.84 283 PRO A O 1
ATOM 2246 N N . ARG A 1 284 ? 7.761 -4.291 28.703 1.00 36.81 284 ARG A N 1
ATOM 2247 C CA . ARG A 1 284 ? 8.483 -3.344 29.555 1.00 36.81 284 ARG A CA 1
ATOM 2248 C C . ARG A 1 284 ? 9.910 -3.247 29.032 1.00 36.81 284 ARG A C 1
ATOM 2250 O O . ARG A 1 284 ? 10.591 -4.264 28.932 1.00 36.81 284 ARG A O 1
ATOM 2257 N N . SER A 1 285 ? 10.373 -2.029 28.773 1.00 41.53 285 SER A N 1
ATOM 2258 C CA . SER A 1 285 ? 11.796 -1.762 28.630 1.00 41.53 285 SER A CA 1
ATOM 2259 C C . SER A 1 285 ? 12.489 -2.156 29.934 1.00 41.53 285 SER A C 1
ATOM 2261 O O . SER A 1 285 ? 12.314 -1.535 30.983 1.00 41.53 285 SER A O 1
ATOM 2263 N N . THR A 1 286 ? 13.267 -3.230 29.900 1.00 36.25 286 THR A N 1
ATOM 2264 C CA . THR A 1 286 ? 14.198 -3.531 30.982 1.00 36.25 286 THR A CA 1
ATOM 2265 C C . THR A 1 286 ? 15.560 -3.799 30.383 1.00 36.25 286 THR A C 1
ATOM 2267 O O . THR A 1 286 ? 15.892 -4.927 30.028 1.00 36.25 286 THR A O 1
ATOM 2270 N N . GLY A 1 287 ? 16.376 -2.747 30.340 1.00 37.81 287 GLY A N 1
ATOM 2271 C CA . GLY A 1 287 ? 17.806 -2.933 30.498 1.00 37.81 287 GLY A CA 1
ATOM 2272 C C . GLY A 1 287 ? 18.054 -3.619 31.840 1.00 37.81 287 GLY A C 1
ATOM 2273 O O . GLY A 1 287 ? 17.718 -3.071 32.886 1.00 37.81 287 GLY A O 1
ATOM 2274 N N . SER A 1 288 ? 18.588 -4.836 31.807 1.00 35.22 288 SER A N 1
ATOM 2275 C CA . SER A 1 288 ? 19.382 -5.431 32.883 1.00 35.22 288 SER A CA 1
ATOM 2276 C C . SER A 1 288 ? 19.918 -6.787 32.423 1.00 35.22 288 SER A C 1
ATOM 2278 O O . SER A 1 288 ? 19.166 -7.704 32.106 1.00 35.22 288 SER A O 1
ATOM 2280 N N . SER A 1 289 ? 21.243 -6.885 32.403 1.00 42.56 289 SER A N 1
ATOM 2281 C CA . SER A 1 289 ? 22.047 -8.088 32.191 1.00 42.56 289 SER A CA 1
ATOM 2282 C C . SER A 1 289 ? 21.576 -9.276 33.037 1.00 42.56 289 SER A C 1
ATOM 2284 O O . SER A 1 289 ? 21.600 -9.184 34.262 1.00 42.56 289 SER A O 1
ATOM 2286 N N . LEU A 1 290 ? 21.250 -10.414 32.408 1.00 32.25 290 LEU A N 1
ATOM 2287 C CA . LEU A 1 290 ? 21.198 -11.720 33.076 1.00 32.25 290 LEU A CA 1
ATOM 2288 C C . LEU A 1 290 ? 21.691 -12.855 32.152 1.00 32.25 290 LEU A C 1
ATOM 2290 O O . LEU A 1 290 ? 21.018 -13.318 31.238 1.00 32.25 290 LEU A O 1
ATOM 2294 N N . SER A 1 291 ? 22.929 -13.260 32.437 1.00 34.47 291 SER A N 1
ATOM 2295 C CA . SER A 1 291 ? 23.590 -14.555 32.217 1.00 34.47 291 SER A CA 1
ATOM 2296 C C . SER A 1 291 ? 22.796 -15.697 31.549 1.00 34.47 291 SER A C 1
ATOM 2298 O O . SER A 1 291 ? 21.956 -16.361 32.157 1.00 34.47 291 SER A O 1
ATOM 2300 N N . LEU A 1 292 ? 23.219 -16.071 30.333 1.00 33.44 292 LEU A N 1
ATOM 2301 C CA . LEU A 1 292 ? 22.842 -17.338 29.699 1.00 33.44 292 LEU A CA 1
ATOM 2302 C C . LEU A 1 292 ? 23.420 -18.548 30.460 1.00 33.44 292 LEU A C 1
ATOM 2304 O O . LEU A 1 292 ? 24.611 -18.862 30.373 1.00 33.44 292 LEU A O 1
ATOM 2308 N N . LEU A 1 293 ? 22.542 -19.314 31.112 1.00 32.06 293 LEU A N 1
ATOM 2309 C CA . LEU A 1 293 ? 22.794 -20.711 31.465 1.00 32.06 293 LEU A CA 1
ATOM 2310 C C . LEU A 1 293 ? 22.777 -21.574 30.185 1.00 32.06 293 LEU A C 1
ATOM 2312 O O . LEU A 1 293 ? 21.728 -21.996 29.699 1.00 32.06 293 LEU A O 1
ATOM 2316 N N . ARG A 1 294 ? 23.959 -21.895 29.646 1.00 33.09 294 ARG A N 1
ATOM 2317 C CA . ARG A 1 294 ? 24.122 -22.942 28.622 1.00 33.09 294 ARG A CA 1
ATOM 2318 C C . ARG A 1 294 ? 23.834 -24.323 29.227 1.00 33.09 294 ARG A C 1
ATOM 2320 O O . ARG A 1 294 ? 24.682 -24.897 29.911 1.00 33.09 294 ARG A O 1
ATOM 2327 N N . ARG A 1 295 ? 22.679 -24.918 28.912 1.00 34.03 295 ARG A N 1
ATOM 2328 C CA . ARG A 1 295 ? 22.468 -26.370 29.063 1.00 34.03 295 ARG A CA 1
ATOM 2329 C C . ARG A 1 295 ? 23.194 -27.112 27.934 1.00 34.03 295 ARG A C 1
ATOM 2331 O O . ARG A 1 295 ? 22.770 -27.081 26.782 1.00 34.03 295 ARG A O 1
ATOM 2338 N N . LYS A 1 296 ? 24.292 -27.792 28.283 1.00 33.69 296 LYS A N 1
ATOM 2339 C CA . LYS A 1 296 ? 24.954 -28.809 27.449 1.00 33.69 296 LYS A CA 1
ATOM 2340 C C . LYS A 1 296 ? 23.955 -29.925 27.112 1.00 33.69 296 LYS A C 1
ATOM 2342 O O . LYS A 1 296 ? 23.438 -30.567 28.024 1.00 33.69 296 LYS A O 1
ATOM 2347 N N . ARG A 1 297 ? 23.727 -30.196 25.823 1.00 33.97 297 ARG A N 1
ATOM 2348 C CA . ARG A 1 297 ? 23.184 -31.486 25.372 1.00 33.97 297 ARG A CA 1
ATOM 2349 C C . ARG A 1 297 ? 24.318 -32.512 25.404 1.00 33.97 297 ARG A C 1
ATOM 2351 O O . ARG A 1 297 ? 25.353 -32.301 24.778 1.00 33.97 297 ARG A O 1
ATOM 2358 N N . LYS A 1 298 ? 24.123 -33.588 26.167 1.00 32.66 298 LYS A N 1
ATOM 2359 C CA . LYS A 1 298 ? 24.859 -34.849 26.026 1.00 32.66 298 LYS A CA 1
ATOM 2360 C C . LYS A 1 298 ? 24.405 -35.506 24.719 1.00 32.66 298 LYS A C 1
ATOM 2362 O O . LYS A 1 298 ? 23.206 -35.702 24.546 1.00 32.66 298 LYS A O 1
ATOM 2367 N N . CYS A 1 299 ? 25.345 -35.834 23.838 1.00 32.59 299 CYS A N 1
ATOM 2368 C CA . CYS A 1 299 ? 25.162 -36.921 22.881 1.00 32.59 299 CYS A CA 1
ATOM 2369 C C . CYS A 1 299 ? 25.494 -38.229 23.607 1.00 32.59 299 CYS A C 1
ATOM 2371 O O . CYS A 1 299 ? 26.544 -38.319 24.246 1.00 32.59 299 CYS A O 1
ATOM 2373 N N . GLU A 1 300 ? 24.603 -39.208 23.514 1.00 38.72 300 GLU A N 1
ATOM 2374 C CA . GLU A 1 300 ? 24.873 -40.614 23.806 1.00 38.72 300 GLU A CA 1
ATOM 2375 C C . GLU A 1 300 ? 24.692 -41.408 22.505 1.00 38.72 300 GLU A C 1
ATOM 2377 O O . GLU A 1 300 ? 23.788 -41.097 21.727 1.00 38.72 300 GLU A O 1
ATOM 2382 N N . SER A 1 301 ? 25.601 -42.382 22.345 1.00 38.88 301 SER A N 1
ATOM 2383 C CA . SER A 1 301 ? 25.842 -43.366 21.268 1.00 38.88 301 SER A CA 1
ATOM 2384 C C . SER A 1 301 ? 26.205 -42.843 19.883 1.00 38.88 301 SER A C 1
ATOM 2386 O O . SER A 1 301 ? 25.299 -42.364 19.170 1.00 38.88 301 SER A O 1
#

InterPro domains:
  IPR024131 Peptide arginase FlmR/OhkR-like [PF12640] (12-168)
  IPR024131 Peptide arginase FlmR/OhkR-like [PTHR13225] (8-154)

pLDDT: mean 82.46, std 21.39, range [31.8, 98.75]

Organism: NCBI:txid44058